Protein AF-A0A423W6X7-F1 (afdb_monomer_lite)

Secondary structure (DSSP, 8-state):
-HHHHHHHTT--B-S-TTSS---EEE----SEEGGGTEE--HIIIIIGGGTT-TT--PPP--------------EEEEE-SGGGTTS-HHHHHHHHHHHHHHHHHHTTT-S-HHHHHHHHHHHHHHHHHS----EEEEEEEETTEEEEEEEESS-----EEEES-TT-TTSEEEE--TTSSHHHHHHHHHHHHHHHHHHHSTTGGGT-----S----SHHHHHHHHHHH---SS--SSTT-----

Radius of gyration: 21.44 Å; chains: 1; bounding box: 53×46×51 Å

pLDDT: mean 78.03, std 15.37, range [27.59, 96.0]

Organism: NCBI:txid448051

InterPro domains:
  IPR007867 Glucose-methanol-choline oxidoreductase, C-terminal [PF05199] (155-224)
  IPR012132 Glucose-methanol-choline oxidoreductase [PTHR11552] (119-222)

Sequence (245 aa):
MLRKTWENLSYPLNPDVNSGDTRGVDVWPQTIQRDLGLRWDAARAYYYPVEGRNNLKLLKGTAVKLVWDNTGTKYSTFGTAEDNSDQTTASTNESLGQYAQLIASASHDGVNVSALDQIFRVQYELIFSKNVNISETLTDDISGYFQSVWWTILPCSRGSVHLGSGNQIDQPVIDPRYFLADVDMFSRIAIGKLAQNLWRTKPVGAYIVANLTAEPTSEEEWAQSIAGTYMSYPQNPHGIWAALI

Foldseek 3Di:
DLQVLQVVVVAHEDDDCPPLDNAHKYQPPFCAPVVVRDHDDCCNVPNPVCVPDPPDDDDDDDDPDDDDDPFWRKMKHFAAVVLLPDDAQPVQLVCQLVLLVLQCVVVVVPDPSVVSSVVSVVVSCCRPVVRDTQKMKMWGCGPNDTDIFMATPDDSFAWDWACPDPVCPVDIDTGRCPCSPVSRLSSQLSVVVVRVVSCCTPPNVVSDPDDPADDDPDSVSSSVSQVVQPDDDDDDPDSTGGGDD

Structure (mmCIF, N/CA/C/O backbone):
data_AF-A0A423W6X7-F1
#
_entry.id   AF-A0A423W6X7-F1
#
loop_
_atom_site.group_PDB
_atom_site.id
_atom_site.type_symbol
_atom_site.label_atom_id
_atom_site.label_alt_id
_atom_site.label_comp_id
_atom_site.label_asym_id
_atom_site.label_entity_id
_atom_site.label_seq_id
_atom_site.pdbx_PDB_ins_code
_atom_site.Cartn_x
_atom_site.Cartn_y
_atom_site.Cartn_z
_atom_site.occupancy
_atom_site.B_iso_or_equiv
_atom_site.auth_seq_id
_atom_site.auth_comp_id
_atom_site.auth_asym_id
_atom_site.auth_atom_id
_atom_site.pdbx_PDB_model_num
ATOM 1 N N . MET A 1 1 ? 6.513 -12.062 -20.277 1.00 72.31 1 MET A N 1
ATOM 2 C CA . MET A 1 1 ? 7.548 -11.002 -20.274 1.00 72.31 1 MET A CA 1
ATOM 3 C C . MET A 1 1 ? 7.654 -10.368 -18.891 1.00 72.31 1 MET A C 1
ATOM 5 O O . MET A 1 1 ? 8.726 -10.452 -18.311 1.00 72.31 1 MET A O 1
ATOM 9 N N . LEU A 1 2 ? 6.540 -9.864 -18.346 1.00 78.12 2 LEU A N 1
ATOM 10 C CA . LEU A 1 2 ? 6.435 -9.227 -17.024 1.00 78.12 2 LEU A CA 1
ATOM 11 C C . LEU A 1 2 ? 7.043 -10.041 -15.873 1.00 78.12 2 LEU A C 1
ATOM 13 O O . LEU A 1 2 ? 7.895 -9.528 -15.160 1.00 78.12 2 LEU A O 1
ATOM 17 N N . ARG A 1 3 ? 6.721 -11.338 -15.770 1.00 81.06 3 ARG A N 1
ATOM 18 C CA . ARG A 1 3 ? 7.340 -12.240 -14.779 1.00 81.06 3 ARG A CA 1
ATOM 19 C C . ARG A 1 3 ? 8.877 -12.174 -14.762 1.00 81.06 3 ARG A C 1
ATOM 21 O O . ARG A 1 3 ? 9.466 -12.029 -13.703 1.00 81.06 3 ARG A O 1
ATOM 28 N N . LYS A 1 4 ? 9.525 -12.252 -15.932 1.00 84.25 4 LYS A N 1
ATOM 29 C CA . LYS A 1 4 ? 10.998 -12.216 -16.029 1.00 84.25 4 LYS A CA 1
ATOM 30 C C . LYS A 1 4 ? 11.571 -10.851 -15.638 1.00 84.25 4 LYS A C 1
ATOM 32 O O . LYS A 1 4 ? 12.696 -10.782 -15.163 1.00 84.25 4 LYS A O 1
ATOM 37 N N . THR A 1 5 ? 10.822 -9.770 -15.866 1.00 83.75 5 THR A N 1
ATOM 38 C CA . THR A 1 5 ? 11.232 -8.420 -15.456 1.00 83.75 5 THR A CA 1
ATOM 39 C C . THR A 1 5 ? 11.267 -8.309 -13.936 1.00 83.75 5 THR A C 1
ATOM 41 O O . THR A 1 5 ? 12.255 -7.836 -13.388 1.00 83.75 5 THR A O 1
ATOM 44 N N . TRP A 1 6 ? 10.231 -8.800 -13.255 1.00 86.81 6 TRP A N 1
ATOM 45 C CA . TRP A 1 6 ? 10.199 -8.836 -11.796 1.00 86.81 6 TRP A CA 1
ATOM 46 C C . TRP A 1 6 ? 11.277 -9.751 -11.199 1.00 86.81 6 TRP A C 1
ATOM 48 O O . TRP A 1 6 ? 11.943 -9.361 -10.243 1.00 86.81 6 TRP A O 1
ATOM 58 N N . GLU A 1 7 ? 11.533 -10.911 -11.814 1.00 86.81 7 GLU A N 1
ATOM 59 C CA . GLU A 1 7 ? 12.637 -11.799 -11.416 1.00 86.81 7 GLU A CA 1
ATOM 60 C C . GLU A 1 7 ? 14.003 -11.080 -11.498 1.00 86.81 7 GLU A C 1
ATOM 62 O O . GLU A 1 7 ? 14.826 -11.232 -10.598 1.00 86.81 7 GLU A O 1
ATOM 67 N N . ASN A 1 8 ? 14.226 -10.229 -12.511 1.00 89.19 8 ASN A N 1
ATOM 68 C CA . ASN A 1 8 ? 15.444 -9.408 -12.632 1.00 89.19 8 ASN A CA 1
ATOM 69 C C . ASN A 1 8 ? 15.556 -8.300 -11.568 1.00 89.19 8 ASN A C 1
ATOM 71 O O . ASN A 1 8 ? 16.651 -7.788 -11.346 1.00 89.19 8 ASN A O 1
ATOM 75 N N . LEU A 1 9 ? 14.446 -7.930 -10.923 1.00 86.44 9 LEU A N 1
ATOM 76 C CA . LEU A 1 9 ? 14.400 -7.011 -9.782 1.00 86.44 9 LEU A CA 1
ATOM 77 C C . LEU A 1 9 ? 14.431 -7.751 -8.435 1.00 86.44 9 LEU A C 1
ATOM 79 O O . LEU A 1 9 ? 14.112 -7.163 -7.408 1.00 86.44 9 LEU A O 1
ATOM 83 N N . SER A 1 10 ? 14.803 -9.034 -8.420 1.00 89.62 10 SER A N 1
ATOM 84 C CA . SER A 1 10 ? 14.838 -9.872 -7.213 1.00 89.62 10 SER A CA 1
ATOM 85 C C . SER A 1 10 ? 13.456 -10.163 -6.601 1.00 89.62 10 SER A C 1
ATOM 87 O O . SER A 1 10 ? 13.351 -10.470 -5.411 1.00 89.62 10 SER A O 1
ATOM 89 N N . TYR A 1 11 ? 12.387 -10.130 -7.403 1.00 85.88 11 TYR A N 1
ATOM 90 C CA . TYR A 1 11 ? 11.050 -10.601 -7.021 1.00 85.88 11 TYR A CA 1
ATOM 91 C C . TYR A 1 11 ? 10.747 -11.928 -7.728 1.00 85.88 11 TYR A C 1
ATOM 93 O O . TYR A 1 11 ? 10.320 -11.926 -8.887 1.00 85.88 11 TYR A O 1
ATOM 101 N N . PRO A 1 12 ? 11.002 -13.080 -7.077 1.00 87.62 12 PRO A N 1
ATOM 102 C CA . PRO A 1 12 ? 10.741 -14.379 -7.683 1.00 87.62 12 PRO A CA 1
ATOM 103 C C . PRO A 1 12 ? 9.234 -14.624 -7.836 1.00 87.62 12 PRO A C 1
ATOM 105 O O . PRO A 1 12 ? 8.416 -13.999 -7.160 1.00 87.62 12 PRO A O 1
ATOM 108 N N . LEU A 1 13 ? 8.860 -15.573 -8.700 1.00 86.56 13 LEU A N 1
ATOM 109 C CA . LEU A 1 13 ? 7.490 -16.087 -8.723 1.00 86.56 13 LEU A CA 1
ATOM 110 C C . LEU A 1 13 ? 7.161 -16.716 -7.360 1.00 86.56 13 LEU A C 1
ATOM 112 O O . LEU A 1 13 ? 7.841 -17.653 -6.941 1.00 86.56 13 LEU A O 1
ATOM 116 N N . ASN A 1 14 ? 6.086 -16.252 -6.734 1.00 86.25 14 ASN A N 1
ATOM 117 C CA . ASN A 1 14 ? 5.452 -16.891 -5.597 1.00 86.25 14 ASN A CA 1
ATOM 118 C C . ASN A 1 14 ? 4.272 -17.738 -6.107 1.00 86.25 14 ASN A C 1
ATOM 120 O O . ASN A 1 14 ? 3.283 -17.169 -6.558 1.00 86.25 14 ASN A O 1
ATOM 124 N N . PRO A 1 15 ? 4.369 -19.081 -6.102 1.00 80.38 15 PRO A N 1
ATOM 125 C CA . PRO A 1 15 ? 3.312 -19.945 -6.622 1.00 80.38 15 PRO A CA 1
ATOM 126 C C . PRO A 1 15 ? 2.109 -20.084 -5.675 1.00 80.38 15 PRO A C 1
ATOM 128 O O . PRO A 1 15 ? 1.098 -20.651 -6.087 1.00 80.38 15 PRO A O 1
ATOM 131 N N . ASP A 1 16 ? 2.231 -19.645 -4.418 1.00 77.75 16 ASP A N 1
ATOM 132 C CA . ASP A 1 16 ? 1.159 -19.687 -3.426 1.00 77.75 16 ASP A CA 1
ATOM 133 C C . ASP A 1 16 ? 1.323 -18.569 -2.388 1.00 77.75 16 ASP A C 1
ATOM 135 O O . ASP A 1 16 ? 1.920 -18.743 -1.320 1.00 77.75 16 ASP A O 1
ATOM 139 N N . VAL A 1 17 ? 0.709 -17.424 -2.680 1.00 72.94 17 VAL A N 1
ATOM 140 C CA . VAL A 1 17 ? 0.657 -16.275 -1.765 1.00 72.94 17 VAL A CA 1
ATOM 141 C C . VAL A 1 17 ? -0.121 -16.559 -0.473 1.00 72.94 17 VAL A C 1
ATOM 143 O O . VAL A 1 17 ? -0.052 -15.766 0.458 1.00 72.94 17 VAL A O 1
ATOM 146 N N . ASN A 1 18 ? -0.844 -17.681 -0.361 1.00 74.25 18 ASN A N 1
ATOM 147 C CA . ASN A 1 18 ? -1.551 -18.054 0.871 1.00 74.25 18 ASN A CA 1
ATOM 148 C C . ASN A 1 18 ? -0.701 -18.924 1.812 1.00 74.25 18 ASN A C 1
ATOM 150 O O . ASN A 1 18 ? -1.167 -19.279 2.895 1.00 74.25 18 ASN A O 1
ATOM 154 N N . SER A 1 19 ? 0.540 -19.251 1.436 1.00 73.75 19 SER A N 1
ATOM 155 C CA . SER A 1 19 ? 1.444 -20.115 2.210 1.00 73.75 19 SER A CA 1
ATOM 156 C C . SER A 1 19 ? 1.991 -19.479 3.499 1.00 73.75 19 SER A C 1
ATOM 158 O O . SER A 1 19 ? 2.651 -20.151 4.292 1.00 73.75 19 SER A O 1
ATOM 160 N N . GLY A 1 20 ? 1.707 -18.193 3.727 1.00 71.38 20 GLY A N 1
ATOM 161 C CA . GLY A 1 20 ? 2.232 -17.404 4.845 1.00 71.38 20 GLY A CA 1
ATOM 162 C C . GLY A 1 20 ? 3.511 -16.632 4.513 1.00 71.38 20 GLY A C 1
ATOM 163 O O . GLY A 1 20 ? 3.878 -15.745 5.278 1.00 71.38 20 GLY A O 1
ATOM 164 N N . ASP A 1 21 ? 4.139 -16.915 3.368 1.00 75.44 21 ASP A N 1
ATOM 165 C CA . ASP A 1 21 ? 5.151 -16.065 2.739 1.00 75.44 21 ASP A CA 1
ATOM 166 C C . ASP A 1 21 ? 4.557 -15.469 1.462 1.00 75.44 21 ASP A C 1
ATOM 168 O O . ASP A 1 21 ? 4.227 -16.170 0.505 1.00 75.44 21 ASP A O 1
ATOM 172 N N . THR A 1 22 ? 4.365 -14.157 1.479 1.00 76.38 22 THR A N 1
ATOM 173 C CA . THR A 1 22 ? 3.650 -13.410 0.447 1.00 76.38 22 THR A CA 1
ATOM 174 C C . THR A 1 22 ? 4.595 -12.617 -0.456 1.00 76.38 22 THR A C 1
ATOM 176 O O . THR A 1 22 ? 4.122 -11.840 -1.288 1.00 76.38 22 THR A O 1
ATOM 179 N N . ARG A 1 23 ? 5.919 -12.757 -0.299 1.00 81.12 23 ARG A N 1
ATOM 180 C CA . ARG A 1 23 ? 6.886 -11.993 -1.091 1.00 81.12 23 ARG A CA 1
ATOM 181 C C . ARG A 1 23 ? 6.971 -12.545 -2.514 1.00 81.12 23 ARG A C 1
ATOM 183 O O . ARG A 1 23 ? 7.059 -13.755 -2.710 1.00 81.12 23 ARG A O 1
ATOM 190 N N . GLY A 1 24 ? 7.010 -11.658 -3.510 1.00 84.56 24 GLY A N 1
ATOM 191 C CA . GLY A 1 24 ? 7.241 -12.019 -4.911 1.00 84.56 24 GLY A CA 1
ATOM 192 C C . GLY A 1 24 ? 6.080 -11.675 -5.842 1.00 84.56 24 GLY A C 1
ATOM 193 O O . GLY A 1 24 ? 5.288 -10.772 -5.573 1.00 84.56 24 GLY A O 1
ATOM 194 N N . VAL A 1 25 ? 6.027 -12.379 -6.971 1.00 86.19 25 VAL A N 1
ATOM 195 C CA . VAL A 1 25 ? 5.056 -12.166 -8.055 1.00 86.19 25 VAL A CA 1
ATOM 196 C C . VAL A 1 25 ? 4.117 -13.347 -8.140 1.00 86.19 25 VAL A C 1
ATOM 198 O O . VAL A 1 25 ? 4.587 -14.477 -8.244 1.00 86.19 25 VAL A O 1
ATOM 201 N N . ASP A 1 26 ? 2.819 -13.095 -8.223 1.00 83.12 26 ASP A N 1
ATOM 202 C CA . ASP A 1 26 ? 1.828 -14.147 -8.434 1.00 83.12 26 ASP A CA 1
ATOM 203 C C . ASP A 1 26 ? 0.850 -13.787 -9.560 1.00 83.12 26 ASP A C 1
ATOM 205 O O . ASP A 1 26 ? 0.647 -12.619 -9.919 1.00 83.12 26 ASP A O 1
ATOM 209 N N . VAL A 1 27 ? 0.252 -14.822 -10.148 1.00 72.69 27 VAL A N 1
ATOM 210 C CA . VAL A 1 27 ? -0.930 -14.671 -10.990 1.00 72.69 27 VAL A CA 1
ATOM 211 C C . VAL A 1 27 ? -2.118 -14.671 -10.051 1.00 72.69 27 VAL A C 1
ATOM 213 O O . VAL A 1 27 ? -2.443 -15.710 -9.494 1.00 72.69 27 VAL A O 1
ATOM 216 N N . TRP A 1 28 ? -2.738 -13.497 -9.923 1.00 58.72 28 TRP A N 1
ATOM 217 C CA . TRP A 1 28 ? -3.868 -13.167 -9.052 1.00 58.72 28 TRP A CA 1
ATOM 218 C C . TRP A 1 28 ? -4.584 -14.400 -8.480 1.00 58.72 28 TRP A C 1
ATOM 220 O O . TRP A 1 28 ? -5.136 -15.156 -9.289 1.00 58.72 28 TRP A O 1
ATOM 230 N N . PRO A 1 29 ? -4.620 -14.611 -7.144 1.00 59.16 29 PRO A N 1
ATOM 231 C CA . PRO A 1 29 ? -5.226 -15.794 -6.554 1.00 59.16 29 PRO A CA 1
ATOM 232 C C . PRO A 1 29 ? -6.681 -15.857 -6.988 1.00 59.16 29 PRO A C 1
ATOM 234 O O . PRO A 1 29 ? -7.562 -15.132 -6.519 1.00 59.16 29 PRO A O 1
ATOM 237 N N . GLN A 1 30 ? -6.926 -16.702 -7.979 1.00 55.16 30 GLN A N 1
ATOM 238 C CA . GLN A 1 30 ? -8.251 -16.856 -8.513 1.00 55.16 30 GLN A CA 1
ATOM 239 C C . GLN A 1 30 ? -8.976 -17.741 -7.524 1.00 55.16 30 GLN A C 1
ATOM 241 O O . GLN A 1 30 ? -8.470 -18.776 -7.091 1.00 55.16 30 GLN A O 1
ATOM 246 N N . THR A 1 31 ? -10.206 -17.369 -7.204 1.00 60.81 31 THR A N 1
ATOM 247 C CA . THR A 1 31 ? -11.138 -18.245 -6.509 1.00 60.81 31 THR A CA 1
ATOM 248 C C . THR A 1 31 ? -11.508 -19.434 -7.398 1.00 60.81 31 THR A C 1
ATOM 250 O O . THR A 1 31 ? -12.667 -19.770 -7.494 1.00 60.81 31 THR A O 1
ATOM 253 N N . ILE A 1 32 ? -10.590 -20.044 -8.143 1.00 57.72 32 ILE A N 1
ATOM 254 C CA . ILE A 1 32 ? -10.853 -21.047 -9.165 1.00 57.72 32 ILE A CA 1
ATOM 255 C C . ILE A 1 32 ? -9.981 -22.263 -8.877 1.00 57.72 32 ILE A C 1
ATOM 257 O O . ILE A 1 32 ? -8.759 -22.205 -8.950 1.00 57.72 32 ILE A O 1
ATOM 261 N N . GLN A 1 33 ? -10.619 -23.396 -8.612 1.00 61.34 33 GLN A N 1
ATOM 262 C CA . GLN A 1 33 ? -9.987 -24.703 -8.677 1.00 61.34 33 GLN A CA 1
ATOM 263 C C . GLN A 1 33 ? -9.907 -25.130 -10.142 1.00 61.34 33 GLN A C 1
ATOM 265 O O . GLN A 1 33 ? -10.879 -25.638 -10.707 1.00 61.34 33 GLN A O 1
ATOM 270 N N . ARG A 1 34 ? -8.737 -24.904 -10.754 1.00 52.22 34 ARG A N 1
ATOM 271 C CA . ARG A 1 34 ? -8.458 -25.191 -12.170 1.00 52.22 34 ARG A CA 1
ATOM 272 C C . ARG A 1 34 ? -8.853 -26.614 -12.570 1.00 52.22 34 ARG A C 1
ATOM 274 O O . ARG A 1 34 ? -9.564 -26.781 -13.553 1.00 52.22 34 ARG A O 1
ATOM 281 N N . ASP A 1 35 ? -8.421 -27.613 -11.800 1.00 61.78 35 ASP A N 1
ATOM 282 C CA . ASP A 1 35 ? -8.559 -29.031 -12.173 1.00 61.78 35 ASP A CA 1
ATOM 283 C C . ASP A 1 35 ? -10.010 -29.527 -12.127 1.00 61.78 35 ASP A C 1
ATOM 285 O O . ASP A 1 35 ? -10.357 -30.493 -12.799 1.00 61.78 35 ASP A O 1
ATOM 289 N N . LEU A 1 36 ? -10.875 -28.833 -11.380 1.00 65.06 36 LEU A N 1
ATOM 290 C CA . LEU A 1 36 ? -12.313 -29.102 -11.343 1.00 65.06 36 LEU A CA 1
ATOM 291 C C . LEU A 1 36 ? -13.121 -28.118 -12.204 1.00 65.06 36 LEU A C 1
ATOM 293 O O . LEU A 1 36 ? -14.336 -28.264 -12.318 1.00 65.06 36 LEU A O 1
ATOM 297 N N . GLY A 1 37 ? -12.480 -27.096 -12.784 1.00 66.25 37 GLY A N 1
ATOM 298 C CA . GLY A 1 37 ? -13.165 -26.001 -13.474 1.00 66.25 37 GLY A CA 1
ATOM 299 C C . GLY A 1 37 ? -14.134 -25.225 -12.572 1.00 66.25 37 GLY A C 1
ATOM 300 O O . GLY A 1 37 ? -15.101 -24.642 -13.060 1.00 66.25 37 GLY A O 1
ATOM 301 N N . LEU A 1 38 ? -13.920 -25.242 -11.252 1.00 64.88 38 LEU A N 1
ATOM 302 C CA . LEU A 1 38 ? -14.851 -24.685 -10.271 1.00 64.88 38 LEU A CA 1
ATOM 303 C C . LEU A 1 38 ? -14.361 -23.338 -9.767 1.00 64.88 38 LEU A C 1
ATOM 305 O O . LEU A 1 38 ? -13.294 -23.258 -9.172 1.00 64.88 38 LEU A O 1
ATOM 309 N N . ARG A 1 39 ? -15.175 -22.290 -9.909 1.00 68.00 39 ARG A N 1
ATOM 310 C CA . ARG A 1 39 ? -14.977 -21.040 -9.169 1.00 68.00 39 ARG A CA 1
ATOM 311 C C . ARG A 1 39 ? -15.654 -21.141 -7.794 1.00 68.00 39 ARG A C 1
ATOM 313 O O . ARG A 1 39 ? -16.780 -21.619 -7.700 1.00 68.00 39 ARG A O 1
ATOM 320 N N . TRP A 1 40 ? -15.008 -20.700 -6.723 1.00 59.78 40 TRP A N 1
ATOM 321 C CA . TRP A 1 40 ? -15.639 -20.374 -5.456 1.00 59.78 40 TRP A CA 1
ATOM 322 C C . TRP A 1 40 ? -16.703 -19.321 -5.736 1.00 59.78 40 TRP A C 1
ATOM 324 O O . TRP A 1 40 ? -16.405 -18.214 -6.187 1.00 59.78 40 TRP A O 1
ATOM 334 N N . ASP A 1 41 ? -17.955 -19.702 -5.536 1.00 70.88 41 ASP A N 1
ATOM 335 C CA . ASP A 1 41 ? -19.096 -18.825 -5.730 1.00 70.88 41 ASP A CA 1
ATOM 336 C C . ASP A 1 41 ? -19.776 -18.557 -4.389 1.00 70.88 41 ASP A C 1
ATOM 338 O O . ASP A 1 41 ? -19.579 -19.272 -3.399 1.00 70.88 41 ASP A O 1
ATOM 342 N N . ALA A 1 42 ? -20.577 -17.494 -4.361 1.00 66.44 42 ALA A N 1
ATOM 343 C CA . ALA A 1 42 ? -21.313 -17.105 -3.170 1.00 66.44 42 ALA A CA 1
ATOM 344 C C . ALA A 1 42 ? -22.237 -18.228 -2.672 1.00 66.44 42 ALA A C 1
ATOM 346 O O . ALA A 1 42 ? -22.471 -18.321 -1.469 1.00 66.44 42 ALA A O 1
ATOM 347 N N . ALA A 1 43 ? -22.723 -19.112 -3.554 1.00 74.56 43 ALA A N 1
ATOM 348 C CA . ALA A 1 43 ? -23.539 -20.232 -3.123 1.00 74.56 43 ALA A CA 1
ATOM 349 C C . ALA A 1 43 ? -22.702 -21.269 -2.352 1.00 74.56 43 ALA A C 1
ATOM 351 O O . ALA A 1 43 ? -23.102 -21.692 -1.274 1.00 74.56 43 ALA A O 1
ATOM 352 N N . ARG A 1 44 ? -21.493 -21.609 -2.806 1.00 78.50 44 ARG A N 1
ATOM 353 C CA . ARG A 1 44 ? -20.577 -22.497 -2.065 1.00 78.50 44 ARG A CA 1
ATOM 354 C C . ARG A 1 44 ? -20.145 -21.933 -0.719 1.00 78.50 44 ARG A C 1
ATOM 356 O O . ARG A 1 44 ? -20.123 -22.674 0.258 1.00 78.50 44 ARG A O 1
ATOM 363 N N . ALA A 1 45 ? -19.821 -20.644 -0.668 1.00 75.69 45 ALA A N 1
ATOM 364 C CA . ALA A 1 45 ? -19.352 -20.006 0.559 1.00 75.69 45 ALA A CA 1
ATOM 365 C C . ALA A 1 45 ? -20.482 -19.761 1.574 1.00 75.69 45 ALA A C 1
ATOM 367 O O . ALA A 1 45 ? -20.283 -19.951 2.772 1.00 75.69 45 ALA A O 1
ATOM 368 N N . TYR A 1 46 ? -21.661 -19.342 1.103 1.00 73.25 46 TYR A N 1
ATOM 369 C CA . TYR A 1 46 ? -22.697 -18.775 1.971 1.00 73.25 46 TYR A CA 1
ATOM 370 C C . TYR A 1 46 ? -24.064 -19.451 1.869 1.00 73.25 46 TYR A C 1
ATOM 372 O O . TYR A 1 46 ? -24.869 -19.260 2.774 1.00 73.25 46 TYR A O 1
ATOM 380 N N . TYR A 1 47 ? -24.353 -20.215 0.809 1.00 80.56 47 TYR A N 1
ATOM 381 C CA . TYR A 1 47 ? -25.650 -20.878 0.617 1.00 80.56 47 TYR A CA 1
ATOM 382 C C . TYR A 1 47 ? -25.615 -22.362 0.990 1.00 80.56 47 TYR A C 1
ATOM 384 O O . TYR A 1 47 ? -26.342 -22.750 1.894 1.00 80.56 47 TYR A O 1
ATOM 392 N N . TYR A 1 48 ? -24.767 -23.188 0.366 1.00 86.50 48 TYR A N 1
ATOM 393 C CA . TYR A 1 48 ? -24.733 -24.641 0.592 1.00 86.50 48 TYR A CA 1
ATOM 394 C C . TYR A 1 48 ? -24.547 -25.038 2.067 1.00 86.50 48 TYR A C 1
ATOM 396 O O . TYR A 1 48 ? -25.229 -25.965 2.503 1.00 86.50 48 TYR A O 1
ATOM 404 N N . PRO A 1 49 ? -23.741 -24.332 2.893 1.00 91.94 49 PRO A N 1
ATOM 405 C CA . PRO A 1 49 ? -23.652 -24.641 4.324 1.00 91.94 49 PRO A CA 1
ATOM 406 C C . PRO A 1 49 ? -24.958 -24.419 5.109 1.00 91.94 49 PRO A C 1
ATOM 408 O O . PRO A 1 49 ? -25.098 -24.906 6.228 1.00 91.94 49 PRO A O 1
ATOM 411 N N . VAL A 1 50 ? -25.906 -23.651 4.561 1.00 89.12 50 VAL A N 1
ATOM 412 C CA . VAL A 1 50 ? -27.142 -23.217 5.237 1.00 89.12 50 VAL A CA 1
ATOM 413 C C . VAL A 1 50 ? -28.406 -23.436 4.397 1.00 89.12 50 VAL A C 1
ATOM 415 O O . VAL A 1 50 ? -29.473 -22.948 4.767 1.00 89.12 50 VAL A O 1
ATOM 418 N N . GLU A 1 51 ? -28.315 -24.182 3.294 1.00 88.56 51 GLU A N 1
ATOM 419 C CA . GLU A 1 51 ? -29.398 -24.401 2.323 1.00 88.56 51 GLU A CA 1
ATOM 420 C C . GLU A 1 51 ? -30.645 -25.026 2.969 1.00 88.56 51 GLU A C 1
ATOM 422 O O . GLU A 1 51 ? -31.768 -24.738 2.563 1.00 88.56 51 GLU A O 1
ATOM 427 N N . GLY A 1 52 ? -30.463 -25.809 4.039 1.00 90.75 52 GLY A N 1
ATOM 428 C CA . GLY A 1 52 ? -31.553 -26.420 4.805 1.00 90.75 52 GLY A CA 1
ATOM 429 C C . GLY A 1 52 ? -32.350 -25.469 5.710 1.00 90.75 52 GLY A C 1
ATOM 430 O O . GLY A 1 52 ? -33.239 -25.926 6.425 1.00 90.75 52 GLY A O 1
ATOM 431 N N . ARG A 1 53 ? -32.049 -24.163 5.750 1.00 91.50 53 ARG A N 1
ATOM 432 C CA . ARG A 1 53 ? -32.786 -23.209 6.595 1.00 91.50 53 ARG A CA 1
ATOM 433 C C . ARG A 1 53 ? -34.136 -22.838 5.975 1.00 91.50 53 ARG A C 1
ATOM 435 O O . ARG A 1 53 ? -34.203 -22.234 4.909 1.00 91.50 53 ARG A O 1
ATOM 442 N N . ASN A 1 54 ? -35.217 -23.084 6.717 1.00 90.50 54 ASN A N 1
ATOM 443 C CA . ASN A 1 54 ? -36.600 -22.850 6.271 1.00 90.50 54 ASN A CA 1
ATOM 444 C C . ASN A 1 54 ? -36.934 -21.384 5.915 1.00 90.50 54 ASN A C 1
ATOM 446 O O . ASN A 1 54 ? -37.955 -21.125 5.282 1.00 90.50 54 ASN A O 1
ATOM 450 N N . ASN A 1 55 ? 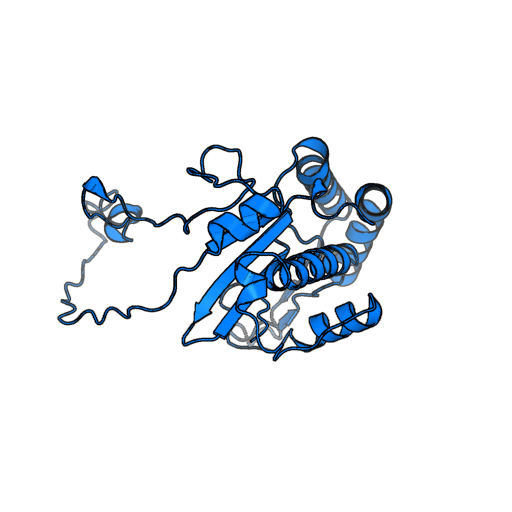-36.111 -20.418 6.332 1.00 89.25 55 ASN A N 1
ATOM 451 C CA . ASN A 1 55 ? -36.302 -18.988 6.075 1.00 89.25 55 ASN A CA 1
ATOM 452 C C . ASN A 1 55 ? -35.500 -18.448 4.872 1.00 89.25 55 ASN A C 1
ATOM 454 O O . ASN A 1 55 ? -35.465 -17.234 4.676 1.00 89.25 55 ASN A O 1
ATOM 458 N N . LEU A 1 56 ? -34.874 -19.310 4.064 1.00 82.25 56 LEU A N 1
ATOM 459 C CA . LEU A 1 56 ? -34.091 -18.926 2.887 1.00 82.25 56 LEU A CA 1
ATOM 460 C C . LEU A 1 56 ? -34.836 -19.286 1.591 1.00 82.25 56 LEU A C 1
ATOM 462 O O . LEU A 1 56 ? -35.289 -20.415 1.422 1.00 82.25 56 LEU A O 1
ATOM 466 N N . LYS A 1 57 ? -34.973 -18.333 0.658 1.00 78.19 57 LYS A N 1
ATOM 467 C CA . LYS A 1 57 ? -35.632 -18.550 -0.644 1.00 78.19 57 LYS A CA 1
ATOM 468 C C . LYS A 1 57 ? -34.653 -18.306 -1.792 1.00 78.19 57 LYS A C 1
ATOM 470 O O . LYS A 1 57 ? -34.120 -17.209 -1.920 1.00 78.19 57 LYS A O 1
ATOM 475 N N . LEU A 1 58 ? -34.451 -19.316 -2.641 1.00 75.88 58 LEU A N 1
ATOM 476 C CA . LEU A 1 58 ? -33.609 -19.229 -3.838 1.00 75.88 58 LEU A CA 1
ATOM 477 C C . LEU A 1 58 ? -34.419 -18.696 -5.029 1.00 75.88 58 LEU A C 1
ATOM 479 O O . LEU A 1 58 ? -35.396 -19.319 -5.448 1.00 75.88 58 LEU A O 1
ATOM 483 N N . LEU A 1 59 ? -33.988 -17.576 -5.610 1.00 75.25 59 LEU A N 1
ATOM 484 C CA . LEU A 1 59 ? -34.523 -17.057 -6.871 1.00 75.25 59 LEU A CA 1
ATOM 485 C C . LEU A 1 59 ? -33.656 -17.574 -8.027 1.00 75.25 59 LEU A C 1
ATOM 487 O O . LEU A 1 59 ? -32.468 -17.272 -8.096 1.00 75.25 59 LEU A O 1
ATOM 491 N N . LYS A 1 60 ? -34.234 -18.382 -8.922 1.00 70.12 60 LYS A N 1
ATOM 492 C CA . LYS A 1 60 ? -33.510 -19.002 -10.043 1.00 70.12 60 LYS A CA 1
ATOM 493 C C . LYS A 1 60 ? -33.614 -18.124 -11.294 1.00 70.12 60 LYS A C 1
ATOM 495 O O . LYS A 1 60 ? -34.711 -17.923 -11.804 1.00 70.12 60 LYS A O 1
ATOM 500 N N . GLY A 1 61 ? -32.479 -17.644 -11.797 1.00 70.31 61 GLY A N 1
ATOM 501 C CA . GLY A 1 61 ? -32.349 -16.972 -13.093 1.00 70.31 61 GLY A CA 1
ATOM 502 C C . GLY A 1 61 ? -31.161 -17.536 -13.877 1.00 70.31 61 GLY A C 1
ATOM 503 O O . GLY A 1 61 ? -30.237 -18.086 -13.281 1.00 70.31 61 GLY A O 1
ATOM 504 N N . THR A 1 62 ? -31.180 -17.427 -15.207 1.00 58.22 62 THR A N 1
ATOM 505 C CA . THR A 1 62 ? -30.127 -17.968 -16.085 1.00 58.22 62 THR A CA 1
ATOM 506 C C . THR A 1 62 ? -29.472 -16.841 -16.873 1.00 58.22 62 THR A C 1
ATOM 508 O O . THR A 1 62 ? -30.130 -16.167 -17.662 1.00 58.22 62 THR A O 1
ATOM 511 N N . ALA A 1 63 ? -28.165 -16.651 -16.689 1.00 45.34 63 ALA A N 1
ATOM 512 C CA . ALA A 1 63 ? -27.363 -15.827 -17.585 1.00 45.34 63 ALA A CA 1
ATOM 513 C C . ALA A 1 63 ? -27.061 -16.633 -18.860 1.00 45.34 63 ALA A C 1
ATOM 515 O O . ALA A 1 63 ? -26.497 -17.721 -18.786 1.00 45.34 63 ALA A O 1
ATOM 516 N N . VAL A 1 64 ? -27.464 -16.122 -20.026 1.00 65.12 64 VAL A N 1
ATOM 517 C CA . VAL A 1 64 ? -27.410 -16.855 -21.313 1.00 65.12 64 VAL A CA 1
ATOM 518 C C . VAL A 1 64 ? -26.190 -16.518 -22.172 1.00 65.12 64 VAL A C 1
ATOM 520 O O . VAL A 1 64 ? -25.990 -17.121 -23.223 1.00 65.12 64 VAL A O 1
ATOM 523 N N . LYS A 1 65 ? -25.379 -15.537 -21.764 1.00 38.88 65 LYS A N 1
ATOM 524 C CA . LYS A 1 65 ? -24.232 -15.075 -22.545 1.00 38.88 65 LYS A CA 1
ATOM 525 C C . LYS A 1 65 ? -23.111 -14.599 -21.629 1.00 38.88 65 LYS A C 1
ATOM 527 O O . LYS A 1 65 ? -23.302 -13.671 -20.850 1.00 38.88 65 LYS A O 1
ATOM 532 N N . LEU A 1 66 ? -21.946 -15.221 -21.772 1.00 43.88 66 LEU A N 1
ATOM 533 C CA . LEU A 1 66 ? -20.678 -14.753 -21.220 1.00 43.88 66 LEU A CA 1
ATOM 534 C C . LEU A 1 66 ? -19.838 -14.241 -22.390 1.00 43.88 66 LEU A C 1
ATOM 536 O O . LEU A 1 66 ? -19.628 -14.968 -23.360 1.00 43.88 66 LEU A O 1
ATOM 540 N N . VAL A 1 67 ? -19.411 -12.981 -22.328 1.00 51.00 67 VAL A N 1
ATOM 541 C CA . VAL A 1 67 ? -18.480 -12.393 -23.297 1.00 51.00 67 VAL A CA 1
ATOM 542 C C . VAL A 1 67 ? -17.122 -12.354 -22.616 1.00 51.00 67 VAL A C 1
ATOM 544 O O . VAL A 1 67 ? -16.925 -11.577 -21.688 1.00 51.00 67 VAL A O 1
ATOM 547 N N . TRP A 1 68 ? -16.229 -13.247 -23.030 1.00 45.88 68 TRP A N 1
ATOM 548 C CA . TRP A 1 68 ? -14.841 -13.244 -22.585 1.00 45.88 68 TRP A CA 1
ATOM 549 C C . TRP A 1 68 ? -14.038 -12.306 -23.482 1.00 45.88 68 TRP A C 1
ATOM 551 O O . TRP A 1 68 ? -14.178 -12.344 -24.704 1.00 45.88 68 TRP A O 1
ATOM 561 N N . ASP A 1 69 ? -13.224 -11.469 -22.858 1.00 50.28 69 ASP A N 1
ATOM 562 C CA . ASP A 1 69 ? -12.275 -10.576 -23.508 1.00 50.28 69 ASP A CA 1
ATOM 563 C C . ASP A 1 69 ? -10.864 -11.172 -23.355 1.00 50.28 69 ASP A C 1
ATOM 565 O O . ASP A 1 69 ? -10.520 -11.676 -22.287 1.00 50.28 69 ASP A O 1
ATOM 569 N N . ASN A 1 70 ? -10.064 -11.145 -24.425 1.00 50.06 70 ASN A N 1
ATOM 570 C CA . ASN A 1 70 ? -8.665 -11.588 -24.440 1.00 50.06 70 ASN A CA 1
ATOM 571 C C . ASN A 1 70 ? -7.724 -10.467 -23.951 1.00 50.06 70 ASN A C 1
ATOM 573 O O . ASN A 1 70 ? -6.636 -10.287 -24.502 1.00 50.06 70 ASN A O 1
ATOM 577 N N . THR A 1 71 ? -8.150 -9.671 -22.972 1.00 53.75 71 THR A N 1
ATOM 578 C CA . THR A 1 71 ? -7.328 -8.601 -22.400 1.00 53.75 71 THR A CA 1
ATOM 579 C C . THR A 1 71 ? -6.195 -9.159 -21.537 1.00 53.75 71 THR A C 1
ATOM 581 O O . THR A 1 71 ? -6.271 -10.288 -21.052 1.00 53.75 71 THR A O 1
ATOM 584 N N . GLY A 1 72 ? -5.118 -8.374 -21.438 1.00 58.78 72 GLY A N 1
ATOM 585 C CA . GLY A 1 72 ? -3.791 -8.718 -20.923 1.00 58.78 72 GLY A CA 1
ATOM 586 C C . GLY A 1 72 ? -3.717 -9.482 -19.599 1.00 58.78 72 GLY A C 1
ATOM 587 O O . GLY A 1 72 ? -4.676 -9.626 -18.834 1.00 58.78 72 GLY A O 1
ATOM 588 N N . THR A 1 73 ? -2.531 -10.035 -19.337 1.00 67.56 73 THR A N 1
ATOM 589 C CA . THR A 1 73 ? -2.296 -10.774 -18.091 1.00 67.56 73 THR A CA 1
ATOM 590 C C . THR A 1 73 ? -1.940 -9.795 -16.986 1.00 67.56 73 THR A C 1
ATOM 592 O O . THR A 1 73 ? -0.835 -9.258 -16.956 1.00 67.56 73 THR A O 1
ATOM 595 N N . LYS A 1 74 ? -2.854 -9.643 -16.028 1.00 76.94 74 LYS A N 1
ATOM 596 C CA . LYS A 1 74 ? -2.624 -8.870 -14.807 1.00 76.94 74 LYS A CA 1
ATOM 597 C C . LYS A 1 74 ? -1.707 -9.624 -13.850 1.00 76.94 74 LYS A C 1
ATOM 599 O O . LYS A 1 74 ? -1.980 -10.773 -13.500 1.00 76.94 74 LYS A O 1
ATOM 604 N N . TYR A 1 75 ? -0.659 -8.957 -13.388 1.00 80.69 75 TYR A N 1
ATOM 605 C CA . TYR A 1 75 ? 0.232 -9.448 -12.339 1.00 80.69 75 TYR A CA 1
ATOM 606 C C . TYR A 1 75 ? 0.050 -8.610 -11.084 1.00 80.69 75 TYR A C 1
ATOM 608 O O . TYR A 1 75 ? -0.037 -7.390 -11.193 1.00 80.69 75 TYR A O 1
ATOM 616 N N . SER A 1 76 ? 0.029 -9.257 -9.918 1.00 85.00 76 SER A N 1
ATOM 617 C CA . SER A 1 76 ? 0.163 -8.565 -8.635 1.00 85.00 76 SER A CA 1
ATOM 618 C C . SER A 1 76 ? 1.546 -8.838 -8.059 1.00 85.00 76 SER A C 1
ATOM 620 O O . SER A 1 76 ? 2.034 -9.972 -8.088 1.00 85.00 76 SER A O 1
ATOM 622 N N . THR A 1 77 ? 2.192 -7.777 -7.593 1.00 86.25 77 THR A N 1
ATOM 623 C CA . THR A 1 77 ? 3.502 -7.825 -6.951 1.00 86.25 77 THR A CA 1
ATOM 624 C C . THR A 1 77 ? 3.405 -7.170 -5.596 1.00 86.25 77 THR A C 1
ATOM 626 O O . THR A 1 77 ? 2.923 -6.043 -5.490 1.00 86.25 77 THR A O 1
ATOM 629 N N . PHE A 1 78 ? 3.901 -7.856 -4.575 1.00 86.75 78 PHE A N 1
ATOM 630 C CA . PHE A 1 78 ? 3.902 -7.332 -3.223 1.00 86.75 78 PHE A CA 1
ATOM 631 C C . PHE A 1 78 ? 5.321 -7.029 -2.752 1.00 86.75 78 PHE A C 1
ATOM 633 O O . PHE A 1 78 ? 6.211 -7.872 -2.887 1.00 86.75 78 PHE A O 1
ATOM 640 N N . GLY A 1 79 ? 5.514 -5.826 -2.209 1.00 84.06 79 GLY A N 1
ATOM 641 C CA . GLY A 1 79 ? 6.797 -5.361 -1.685 1.00 84.06 79 GLY A CA 1
ATOM 642 C C . GLY A 1 79 ? 6.803 -5.256 -0.165 1.00 84.06 79 GLY A C 1
ATOM 643 O O . GLY A 1 79 ? 5.770 -4.982 0.458 1.00 84.06 79 GLY A O 1
ATOM 644 N N . THR A 1 80 ? 7.976 -5.449 0.430 1.00 86.69 80 THR A N 1
ATOM 645 C CA . THR A 1 80 ? 8.209 -5.321 1.874 1.00 86.69 80 THR A CA 1
ATOM 646 C C . THR A 1 80 ? 8.955 -4.023 2.205 1.00 86.69 80 THR A C 1
ATOM 648 O O . THR A 1 80 ? 9.263 -3.210 1.329 1.00 86.69 80 THR A O 1
ATOM 651 N N . ALA A 1 81 ? 9.224 -3.770 3.488 1.00 81.06 81 ALA A N 1
ATOM 652 C CA . ALA A 1 81 ? 10.023 -2.613 3.897 1.00 81.06 81 ALA A CA 1
ATOM 653 C C . ALA A 1 81 ? 11.479 -2.678 3.404 1.00 81.06 81 ALA A C 1
ATOM 655 O O . ALA A 1 81 ? 12.076 -1.637 3.139 1.00 81.06 81 ALA A O 1
ATOM 656 N N . GLU A 1 82 ? 12.034 -3.880 3.236 1.00 81.94 82 GLU A N 1
ATOM 657 C CA . GLU A 1 82 ? 13.404 -4.083 2.742 1.00 81.94 82 GLU A CA 1
ATOM 658 C C . GLU A 1 82 ? 13.566 -3.609 1.297 1.00 81.94 82 GLU A C 1
ATOM 660 O O . GLU A 1 82 ? 14.604 -3.067 0.926 1.00 81.94 82 GLU A O 1
ATOM 665 N N . ASP A 1 83 ? 12.507 -3.741 0.501 1.00 77.06 83 ASP A N 1
ATOM 666 C CA . ASP A 1 83 ? 12.482 -3.296 -0.887 1.00 77.06 83 ASP A CA 1
ATOM 667 C C . ASP A 1 83 ? 12.428 -1.755 -1.025 1.00 77.06 83 ASP A C 1
ATOM 669 O O . ASP A 1 83 ? 12.565 -1.221 -2.126 1.00 77.06 83 ASP A O 1
ATOM 673 N N . ASN A 1 84 ? 12.228 -1.033 0.087 1.00 67.62 84 ASN A N 1
ATOM 674 C CA . ASN A 1 84 ? 12.025 0.419 0.157 1.00 67.62 84 ASN A CA 1
ATOM 675 C C . ASN A 1 84 ? 13.106 1.119 1.016 1.00 67.62 84 ASN A C 1
ATOM 677 O O . ASN A 1 84 ? 12.822 2.114 1.687 1.00 67.62 84 ASN A O 1
ATOM 681 N N . SER A 1 85 ? 14.335 0.584 1.009 1.00 55.75 85 SER A N 1
ATOM 682 C CA . SER A 1 85 ? 15.408 0.771 2.008 1.00 55.75 85 SER A CA 1
ATOM 683 C C . SER A 1 85 ? 15.929 2.190 2.271 1.00 55.75 85 SER A C 1
ATOM 685 O O . SER A 1 85 ? 16.787 2.356 3.137 1.00 55.75 85 SER A O 1
ATOM 687 N N . ASP A 1 86 ? 15.458 3.214 1.562 1.00 54.94 86 ASP A N 1
ATOM 688 C CA . ASP A 1 86 ? 16.133 4.512 1.579 1.00 54.94 86 ASP A CA 1
ATOM 689 C C . ASP A 1 86 ? 15.750 5.429 2.756 1.00 54.94 86 ASP A C 1
ATOM 691 O O . ASP A 1 86 ? 16.562 6.289 3.086 1.00 54.94 86 ASP A O 1
ATOM 695 N N . GLN A 1 87 ? 14.609 5.268 3.456 1.00 52.91 87 GLN A N 1
ATOM 696 C CA . GLN A 1 87 ? 14.230 6.243 4.514 1.00 52.91 87 GLN A CA 1
ATOM 697 C C . GLN A 1 87 ? 13.321 5.785 5.682 1.00 52.91 87 GLN A C 1
ATOM 699 O O . GLN A 1 87 ? 12.969 6.612 6.524 1.00 52.91 87 GLN A O 1
ATOM 704 N N . THR A 1 88 ? 12.918 4.520 5.811 1.00 55.16 88 THR A N 1
ATOM 705 C CA . THR A 1 88 ? 11.691 4.203 6.582 1.00 55.16 88 THR A CA 1
ATOM 706 C C . THR A 1 88 ? 11.866 3.517 7.941 1.00 55.16 88 THR A C 1
ATOM 708 O O . THR A 1 88 ? 10.976 3.643 8.777 1.00 55.16 88 THR A O 1
ATOM 711 N N . THR A 1 89 ? 12.967 2.826 8.242 1.00 54.78 89 THR A N 1
ATOM 712 C CA . THR A 1 89 ? 12.995 1.985 9.461 1.00 54.78 89 THR A CA 1
ATOM 713 C C . THR A 1 89 ? 13.162 2.779 10.763 1.00 54.78 89 THR A C 1
ATOM 715 O O . THR A 1 89 ? 12.437 2.541 11.726 1.00 54.78 89 THR A O 1
ATOM 718 N N . ALA A 1 90 ? 14.088 3.742 10.814 1.00 48.88 90 ALA A N 1
ATOM 719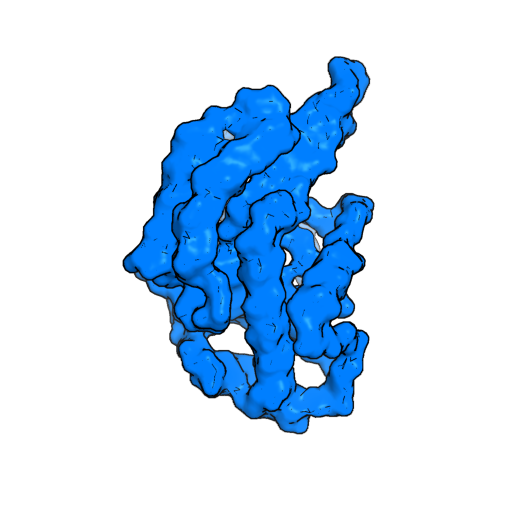 C CA . ALA A 1 90 ? 14.407 4.454 12.059 1.00 48.88 90 ALA A CA 1
ATOM 720 C C . ALA A 1 90 ? 13.405 5.577 12.388 1.00 48.88 90 ALA A C 1
ATOM 722 O O . ALA A 1 90 ? 12.942 5.682 13.522 1.00 48.88 90 ALA A O 1
ATOM 723 N N . SER A 1 91 ? 13.016 6.366 11.384 1.00 57.25 91 SER A N 1
ATOM 724 C CA . SER A 1 91 ? 12.072 7.486 11.519 1.00 57.25 91 SER A CA 1
ATOM 725 C C . SER A 1 91 ? 10.665 7.034 11.926 1.00 57.25 91 SER A C 1
ATOM 727 O O . SER A 1 91 ? 9.982 7.732 12.676 1.00 57.25 91 SER A O 1
ATOM 729 N N . THR A 1 92 ? 10.238 5.841 11.493 1.00 67.25 92 THR A N 1
ATOM 730 C CA . THR A 1 92 ? 8.881 5.343 11.754 1.00 67.25 92 THR A CA 1
ATOM 731 C C . THR A 1 92 ? 8.677 4.936 13.215 1.00 67.25 92 THR A C 1
ATOM 733 O O . THR A 1 92 ? 7.648 5.289 13.782 1.00 67.25 92 THR A O 1
ATOM 736 N N . ASN A 1 93 ? 9.631 4.246 13.862 1.00 77.06 93 ASN A N 1
ATOM 737 C CA . ASN A 1 93 ? 9.453 3.777 15.249 1.00 77.06 93 ASN A CA 1
ATOM 738 C C . ASN A 1 93 ? 9.330 4.938 16.250 1.00 77.06 93 ASN A C 1
ATOM 740 O O . ASN A 1 93 ? 8.517 4.901 17.174 1.00 77.06 93 ASN A O 1
ATOM 744 N N . GLU A 1 94 ? 10.136 5.981 16.050 1.00 79.94 94 GLU A N 1
ATOM 745 C CA . GLU A 1 94 ? 10.140 7.177 16.898 1.00 79.94 94 GLU A CA 1
ATOM 746 C C . GLU A 1 94 ? 8.857 8.004 16.714 1.00 79.94 94 GLU A C 1
ATOM 748 O O . GLU A 1 94 ? 8.372 8.620 17.664 1.00 79.94 94 GLU A O 1
ATOM 753 N N . SER A 1 95 ? 8.254 7.940 15.523 1.00 88.75 95 SER A N 1
ATOM 754 C CA . SER A 1 95 ? 7.064 8.714 15.160 1.00 88.75 95 SER A CA 1
ATOM 755 C C . SER A 1 95 ? 5.735 8.028 15.507 1.00 88.75 95 SER A C 1
ATOM 757 O O . SER A 1 95 ? 4.694 8.680 15.457 1.00 88.75 95 SER A O 1
ATOM 759 N N . LEU A 1 96 ? 5.720 6.748 15.915 1.00 91.06 96 LEU A N 1
ATOM 760 C CA . LEU A 1 96 ? 4.465 6.013 16.181 1.00 91.06 96 LEU A CA 1
ATOM 761 C C . LEU A 1 96 ? 3.580 6.701 17.230 1.00 91.06 96 LEU A C 1
ATOM 763 O O . LEU A 1 96 ? 2.371 6.843 17.032 1.00 91.06 96 LEU A O 1
ATOM 767 N N . GLY A 1 97 ? 4.190 7.179 18.319 1.00 93.62 97 GLY A N 1
ATOM 768 C CA . GLY A 1 97 ? 3.476 7.912 19.366 1.00 93.62 97 GLY A CA 1
ATOM 769 C C . GLY A 1 97 ? 2.938 9.258 18.868 1.00 93.62 97 GLY A C 1
ATOM 770 O O . GLY A 1 97 ? 1.823 9.651 19.217 1.00 93.62 97 GLY A O 1
ATOM 771 N N . GLN A 1 98 ? 3.687 9.937 17.992 1.00 93.56 98 GLN A N 1
ATOM 772 C CA . GLN A 1 98 ? 3.240 11.170 17.345 1.00 93.56 98 GLN A CA 1
ATOM 773 C C . GLN A 1 98 ? 2.046 10.906 16.423 1.00 93.56 98 GLN A C 1
ATOM 775 O O . GLN A 1 98 ? 1.076 11.659 16.474 1.00 93.56 98 GLN A O 1
ATOM 780 N N . TYR A 1 99 ? 2.065 9.832 15.628 1.00 93.31 99 TYR A N 1
ATOM 781 C CA . TYR A 1 99 ? 0.928 9.458 14.783 1.00 93.31 99 TYR A CA 1
ATOM 782 C C . TYR A 1 99 ? -0.306 9.118 15.616 1.00 93.31 99 TYR A C 1
ATOM 784 O O . TYR A 1 99 ? -1.403 9.571 15.291 1.00 93.31 99 TYR A O 1
ATOM 792 N N . ALA A 1 100 ? -0.141 8.380 16.718 1.00 94.88 100 ALA A N 1
ATOM 793 C CA . ALA A 1 100 ? -1.236 8.070 17.634 1.00 94.88 100 ALA A CA 1
ATOM 794 C C . ALA A 1 100 ? -1.879 9.345 18.199 1.00 94.88 100 ALA A C 1
ATOM 796 O O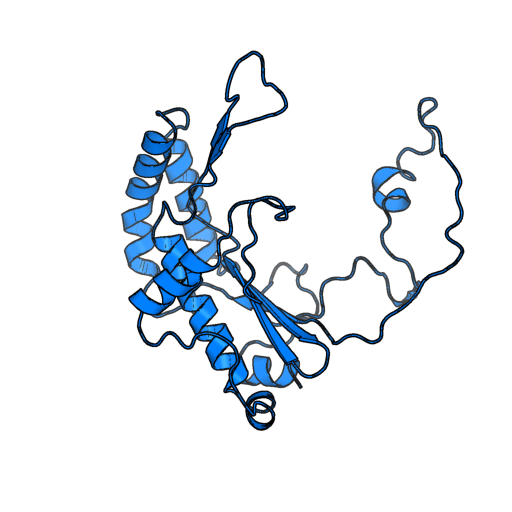 . ALA A 1 100 ? -3.104 9.483 18.169 1.00 94.88 100 ALA A O 1
ATOM 797 N N . GLN A 1 101 ? -1.064 10.306 18.646 1.00 95.56 101 GLN A N 1
ATOM 798 C CA . GLN A 1 101 ? -1.555 11.588 19.145 1.00 95.56 101 GLN A CA 1
ATOM 799 C C . GLN A 1 101 ? -2.222 12.417 18.042 1.00 95.56 101 GLN A C 1
ATOM 801 O O . GLN A 1 101 ? -3.302 12.961 18.254 1.00 95.56 101 GLN A O 1
ATOM 806 N N . LEU A 1 102 ? -1.608 12.498 16.860 1.00 94.12 102 LEU A N 1
ATOM 807 C CA . LEU A 1 102 ? -2.130 13.247 15.718 1.00 94.12 102 LEU A CA 1
ATOM 808 C C . LEU A 1 102 ? -3.508 12.728 15.290 1.00 94.12 102 LEU A C 1
ATOM 810 O O . LEU A 1 102 ? -4.429 13.512 15.066 1.00 94.12 102 LEU A O 1
ATOM 814 N N . ILE A 1 103 ? -3.665 11.408 15.222 1.00 92.50 103 ILE A N 1
ATOM 815 C CA . ILE A 1 103 ? -4.913 10.753 14.823 1.00 92.50 103 ILE A CA 1
ATOM 816 C C . ILE A 1 103 ? -5.994 10.903 15.894 1.00 92.50 103 ILE A C 1
ATOM 818 O O . ILE A 1 103 ? -7.155 11.137 15.548 1.00 92.50 103 ILE A O 1
ATOM 822 N N . ALA A 1 104 ? -5.638 10.798 17.177 1.00 93.44 104 ALA A N 1
ATOM 823 C CA . ALA A 1 104 ? -6.574 11.047 18.269 1.00 93.44 104 ALA A CA 1
ATOM 824 C C . ALA A 1 104 ? -7.093 12.487 18.240 1.00 93.44 104 ALA A C 1
ATOM 826 O O . ALA A 1 104 ? -8.307 12.688 18.182 1.00 93.44 104 ALA A O 1
ATOM 827 N N . SER A 1 105 ? -6.191 13.465 18.127 1.00 94.00 105 SER A N 1
ATOM 828 C CA . SER A 1 105 ? -6.547 14.880 18.010 1.00 94.00 105 SER A CA 1
ATOM 829 C C . SER A 1 105 ? -7.427 15.149 16.784 1.00 94.00 105 SER A C 1
ATOM 831 O O . SER A 1 105 ? -8.459 15.812 16.894 1.00 94.00 105 SER A O 1
ATOM 833 N N . ALA A 1 106 ? -7.078 14.590 15.618 1.00 90.56 106 ALA A N 1
ATOM 834 C CA . ALA A 1 106 ? -7.883 14.719 14.400 1.00 90.56 106 ALA A CA 1
ATOM 835 C C . ALA A 1 106 ? -9.278 14.087 14.554 1.00 90.56 106 ALA A C 1
ATOM 837 O O . ALA A 1 106 ? -10.232 14.500 13.901 1.00 90.56 106 ALA A O 1
ATOM 838 N N . SER A 1 107 ? -9.422 13.097 15.431 1.00 87.56 107 SER A N 1
ATOM 839 C CA . SER A 1 107 ? -10.686 12.414 15.725 1.00 87.56 107 SER A CA 1
ATOM 840 C C . SER A 1 107 ? -11.427 13.008 16.927 1.00 87.56 107 SER A C 1
ATOM 842 O O . SER A 1 107 ? -12.296 12.337 17.481 1.00 87.56 107 SER A O 1
ATOM 844 N N . HIS A 1 108 ? -11.088 14.235 17.345 1.00 87.19 108 HIS A N 1
ATOM 845 C CA . HIS A 1 108 ? -11.663 14.903 18.520 1.00 87.19 108 HIS A CA 1
ATOM 846 C C . HIS A 1 108 ? -11.583 14.047 19.795 1.00 87.19 108 HIS A C 1
ATOM 848 O O . HIS A 1 108 ? -12.548 13.956 20.551 1.00 87.19 108 HIS A O 1
ATOM 854 N N . ASP A 1 109 ? -10.458 13.353 19.980 1.00 83.44 109 ASP A N 1
ATOM 855 C CA . ASP A 1 109 ? -10.205 12.413 21.078 1.00 83.44 109 ASP A CA 1
ATOM 856 C C . ASP A 1 109 ? -11.209 11.244 21.157 1.00 83.44 109 ASP A C 1
ATOM 858 O O . ASP A 1 109 ? -11.310 10.548 22.167 1.00 83.44 109 ASP A O 1
ATOM 862 N N . GLY A 1 110 ? -11.923 10.968 20.058 1.00 84.19 110 GLY A N 1
ATOM 863 C CA . GLY A 1 110 ? -12.848 9.838 19.928 1.00 84.19 110 GLY A CA 1
ATOM 864 C C . GLY A 1 110 ? -12.164 8.469 19.838 1.00 84.19 110 GLY A C 1
ATOM 865 O O . GLY A 1 110 ? -12.838 7.440 19.843 1.00 84.19 110 GLY A O 1
ATOM 866 N N . VAL A 1 111 ? -10.832 8.441 19.762 1.00 88.12 111 VAL A N 1
ATOM 867 C CA . VAL A 1 111 ? -10.006 7.228 19.733 1.00 88.12 111 VAL A CA 1
ATOM 868 C C . VAL A 1 111 ? -8.910 7.317 20.791 1.00 88.12 111 VAL A C 1
ATOM 870 O O . VAL A 1 111 ? -8.318 8.369 21.019 1.00 88.12 111 VAL A O 1
ATOM 873 N N . ASN A 1 112 ? -8.639 6.197 21.460 1.00 94.00 112 ASN A N 1
ATOM 874 C CA . ASN A 1 112 ? -7.682 6.146 22.559 1.00 94.00 112 ASN A CA 1
ATOM 875 C C . ASN A 1 112 ? -6.232 6.142 22.038 1.00 94.00 112 ASN A C 1
ATOM 877 O O . ASN A 1 112 ? -5.849 5.251 21.280 1.00 94.00 112 ASN A O 1
ATOM 881 N N . VAL A 1 113 ? -5.422 7.105 22.494 1.00 95.69 113 VAL A N 1
ATOM 882 C CA . VAL A 1 113 ? -4.012 7.257 22.084 1.00 95.69 113 VAL A CA 1
ATOM 883 C C . VAL A 1 113 ? -3.187 6.004 22.395 1.00 95.69 113 VAL A C 1
ATOM 885 O O . VAL A 1 113 ? -2.473 5.522 21.521 1.00 95.69 113 VAL A O 1
ATOM 888 N N . SER A 1 114 ? -3.306 5.433 23.600 1.00 96.00 114 SER A N 1
ATOM 889 C CA . SER A 1 114 ? -2.556 4.225 23.983 1.00 96.00 114 SER A CA 1
ATOM 890 C C . SER A 1 114 ? -2.916 3.019 23.113 1.00 96.00 114 SER A C 1
ATOM 892 O O . SER A 1 114 ? -2.042 2.235 22.754 1.00 96.00 114 SER A O 1
ATOM 894 N N . ALA A 1 115 ? -4.190 2.878 22.741 1.00 94.06 115 ALA A N 1
ATOM 895 C CA . ALA A 1 115 ? -4.636 1.817 21.846 1.00 94.06 115 ALA A CA 1
ATOM 896 C C . ALA A 1 115 ? -4.080 2.000 20.424 1.00 94.06 115 ALA A C 1
ATOM 898 O O . ALA A 1 115 ? -3.642 1.028 19.813 1.00 94.06 115 ALA A O 1
ATOM 899 N N . LEU A 1 116 ? -4.059 3.235 19.908 1.00 93.06 116 LEU A N 1
ATOM 900 C CA . LEU A 1 116 ? -3.456 3.540 18.607 1.00 93.06 116 LEU A CA 1
ATOM 901 C C . LEU A 1 116 ? -1.952 3.266 18.596 1.00 93.06 116 LEU A C 1
ATOM 903 O O . LEU A 1 116 ? -1.471 2.602 17.683 1.00 93.06 116 LEU A O 1
ATOM 907 N N . ASP A 1 117 ? -1.227 3.716 19.621 1.00 94.31 117 ASP A N 1
ATOM 908 C CA . ASP A 1 117 ? 0.207 3.445 19.765 1.00 94.31 117 ASP A CA 1
ATOM 909 C C . ASP A 1 117 ? 0.474 1.932 19.798 1.00 94.31 117 ASP A C 1
ATOM 911 O O . ASP A 1 117 ? 1.335 1.442 19.069 1.00 94.31 117 ASP A O 1
ATOM 915 N N . GLN A 1 118 ? -0.329 1.158 20.538 1.00 94.62 118 GLN A N 1
ATOM 916 C CA . GLN A 1 118 ? -0.206 -0.301 20.558 1.00 94.62 118 GLN A CA 1
ATOM 917 C C . GLN A 1 118 ? -0.462 -0.934 19.179 1.00 94.62 118 GLN A C 1
ATOM 919 O O . GLN A 1 118 ? 0.292 -1.817 18.769 1.00 94.62 118 GLN A O 1
ATOM 924 N N . ILE A 1 119 ? -1.488 -0.487 18.446 1.00 92.81 119 ILE A N 1
ATOM 925 C CA . ILE A 1 119 ? -1.767 -0.962 17.080 1.00 92.81 119 ILE A CA 1
ATOM 926 C C . ILE A 1 119 ? -0.574 -0.679 16.167 1.00 92.81 119 ILE A C 1
ATOM 928 O O . ILE A 1 119 ? -0.132 -1.566 15.436 1.00 92.81 119 ILE A O 1
ATOM 932 N N . PHE A 1 120 ? -0.025 0.533 16.228 1.00 92.19 120 PHE A N 1
ATOM 933 C CA . PHE A 1 120 ? 1.104 0.917 15.394 1.00 92.19 120 PHE A CA 1
ATOM 934 C C . PHE A 1 120 ? 2.390 0.181 15.754 1.00 92.19 120 PHE A C 1
ATOM 936 O O . PHE A 1 120 ? 3.144 -0.165 14.851 1.00 92.19 120 PHE A O 1
ATOM 943 N N . ARG A 1 121 ? 2.622 -0.144 17.029 1.00 92.06 121 ARG A N 1
ATOM 944 C CA . ARG A 1 121 ? 3.749 -0.996 17.439 1.00 92.06 121 ARG A CA 1
ATOM 945 C C . ARG A 1 121 ? 3.630 -2.409 16.890 1.00 92.06 121 ARG A C 1
ATOM 947 O O . ARG A 1 121 ? 4.601 -2.921 16.346 1.00 92.06 121 ARG A O 1
ATOM 954 N N . VAL A 1 122 ? 2.444 -3.016 16.963 1.00 92.69 122 VAL A N 1
ATOM 955 C CA . VAL A 1 122 ? 2.202 -4.337 16.359 1.00 92.69 122 VAL A CA 1
ATOM 956 C C . VAL A 1 122 ? 2.421 -4.275 14.849 1.00 92.69 122 VAL A C 1
ATOM 958 O O . VAL A 1 122 ? 3.107 -5.127 14.292 1.00 92.69 122 VAL A O 1
ATOM 961 N N . GLN A 1 123 ? 1.888 -3.251 14.181 1.00 90.06 123 GLN A N 1
ATOM 962 C CA . GLN A 1 123 ? 2.092 -3.054 12.747 1.00 90.06 123 GLN A CA 1
ATOM 963 C C . GLN A 1 123 ? 3.581 -2.875 12.409 1.00 90.06 123 GLN A C 1
ATOM 965 O O . GLN A 1 123 ? 4.073 -3.519 11.489 1.00 90.06 123 GLN A O 1
ATOM 970 N N . TYR A 1 124 ? 4.319 -2.075 13.180 1.00 88.75 124 TYR A N 1
ATOM 971 C CA . TYR A 1 124 ? 5.762 -1.891 13.032 1.00 88.75 124 TYR A CA 1
ATOM 972 C C . TYR A 1 124 ? 6.528 -3.213 13.193 1.00 88.75 124 TYR A C 1
ATOM 974 O O . TYR A 1 124 ? 7.376 -3.538 12.363 1.00 88.75 124 TYR A O 1
ATOM 982 N N . GLU A 1 125 ? 6.215 -4.014 14.214 1.00 89.69 125 GLU A N 1
ATOM 983 C CA . GLU A 1 125 ? 6.829 -5.332 14.407 1.00 89.69 125 GLU A CA 1
ATOM 984 C C . GLU A 1 125 ? 6.537 -6.278 13.239 1.00 89.69 125 GLU A C 1
ATOM 986 O O . GLU A 1 125 ? 7.441 -6.964 12.759 1.00 89.69 125 GLU A O 1
ATOM 991 N N . LEU A 1 126 ? 5.302 -6.299 12.733 1.00 87.81 126 LEU A N 1
ATOM 992 C CA . LEU A 1 126 ? 4.960 -7.092 11.554 1.00 87.81 126 LEU A CA 1
ATOM 993 C C . LEU A 1 126 ? 5.795 -6.658 10.342 1.00 87.81 126 LEU A C 1
ATOM 995 O O . LEU A 1 126 ? 6.389 -7.499 9.669 1.00 87.81 126 LEU A O 1
ATOM 999 N N . ILE A 1 127 ? 5.887 -5.353 10.094 1.00 85.50 127 ILE A N 1
ATOM 1000 C CA . ILE A 1 127 ? 6.595 -4.794 8.938 1.00 85.50 127 ILE A CA 1
ATOM 1001 C C . ILE A 1 127 ? 8.094 -5.078 9.019 1.00 85.50 127 ILE A C 1
ATOM 1003 O O . ILE A 1 127 ? 8.661 -5.661 8.100 1.00 85.50 127 ILE A O 1
ATOM 1007 N N . PHE A 1 128 ? 8.739 -4.699 10.119 1.00 84.44 128 PHE A N 1
ATOM 1008 C CA . PHE A 1 128 ? 10.200 -4.680 10.196 1.00 84.44 128 PHE A CA 1
ATOM 1009 C C . PHE A 1 128 ? 10.805 -5.925 10.847 1.00 84.44 128 PHE A C 1
ATOM 1011 O O . PHE A 1 128 ? 11.969 -6.222 10.609 1.00 84.44 128 PHE A O 1
ATOM 1018 N N . SER A 1 129 ? 10.047 -6.662 11.667 1.00 85.44 129 SER A N 1
ATOM 1019 C CA . SER A 1 129 ? 10.541 -7.890 12.317 1.00 85.44 129 SER A CA 1
ATOM 1020 C C . SER A 1 129 ? 10.007 -9.168 11.677 1.00 85.44 129 SER A C 1
ATOM 1022 O O . SER A 1 129 ? 10.643 -10.216 11.794 1.00 85.44 129 SER A O 1
ATOM 1024 N N . LYS A 1 130 ? 8.832 -9.120 11.037 1.00 85.75 130 LYS A N 1
ATOM 1025 C CA . LYS A 1 130 ? 8.235 -10.271 10.335 1.00 85.75 130 LYS A CA 1
ATOM 1026 C C . LYS A 1 130 ? 8.246 -10.132 8.814 1.00 85.75 130 LYS A C 1
ATOM 1028 O O . LYS A 1 130 ? 7.816 -11.066 8.149 1.00 85.75 130 LYS A O 1
ATOM 1033 N N . ASN A 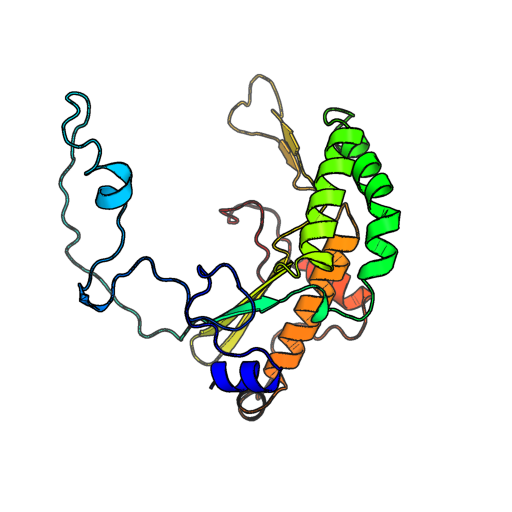1 131 ? 8.771 -9.023 8.289 1.00 82.94 131 ASN A N 1
ATOM 1034 C CA . ASN A 1 131 ? 8.911 -8.750 6.858 1.00 82.94 131 ASN A CA 1
ATOM 1035 C C . ASN A 1 131 ? 7.592 -8.913 6.084 1.00 82.94 131 ASN A C 1
ATOM 1037 O O . ASN A 1 131 ? 7.577 -9.451 4.978 1.00 82.94 131 ASN A O 1
ATOM 1041 N N . VAL A 1 132 ? 6.466 -8.496 6.679 1.00 85.31 132 VAL A N 1
ATOM 1042 C CA . VAL A 1 132 ? 5.182 -8.543 5.968 1.00 85.31 132 VAL A CA 1
ATOM 1043 C C . VAL A 1 132 ? 5.156 -7.514 4.841 1.00 85.31 132 VAL A C 1
ATOM 1045 O O . VAL A 1 132 ? 5.827 -6.479 4.886 1.00 85.31 132 VAL A O 1
ATOM 1048 N N . ASN A 1 133 ? 4.324 -7.782 3.842 1.00 84.81 133 ASN A N 1
ATOM 1049 C CA . ASN A 1 133 ? 4.135 -6.873 2.723 1.00 84.81 133 ASN A CA 1
ATOM 1050 C C . ASN A 1 133 ? 3.544 -5.533 3.188 1.00 84.81 133 ASN A C 1
ATOM 1052 O O . ASN A 1 133 ? 2.625 -5.490 4.009 1.00 84.81 133 ASN A O 1
ATOM 1056 N N . ILE A 1 134 ? 4.044 -4.441 2.614 1.00 84.25 134 ILE A N 1
ATOM 1057 C CA . ILE A 1 134 ? 3.571 -3.071 2.860 1.00 84.25 134 ILE A CA 1
ATOM 1058 C C . ILE A 1 134 ? 3.012 -2.404 1.610 1.00 84.25 134 ILE A C 1
ATOM 1060 O O . ILE A 1 134 ? 2.371 -1.355 1.706 1.00 84.25 134 ILE A O 1
ATOM 1064 N N . SER A 1 135 ? 3.190 -3.034 0.452 1.00 86.06 135 SER A N 1
ATOM 1065 C CA . SER A 1 135 ? 2.693 -2.539 -0.819 1.00 86.06 135 SER A CA 1
ATOM 1066 C C . SER A 1 135 ? 2.133 -3.635 -1.703 1.00 86.06 135 SER A C 1
ATOM 1068 O O . SER A 1 135 ? 2.512 -4.802 -1.603 1.00 86.06 135 SER A O 1
ATOM 1070 N N . GLU A 1 136 ? 1.265 -3.216 -2.612 1.00 86.56 136 GLU A N 1
ATOM 1071 C CA . GLU A 1 136 ? 0.829 -4.008 -3.748 1.00 86.56 136 GLU A CA 1
ATOM 1072 C C . GLU A 1 136 ? 0.945 -3.157 -5.017 1.00 86.56 136 GLU A C 1
ATOM 1074 O O . GLU A 1 136 ? 0.629 -1.965 -5.021 1.00 86.56 136 GLU A O 1
ATOM 1079 N N . THR A 1 137 ? 1.443 -3.769 -6.087 1.00 86.00 137 THR A N 1
ATOM 1080 C CA . THR A 1 137 ? 1.524 -3.202 -7.431 1.00 86.00 137 THR A CA 1
ATOM 1081 C C . THR A 1 137 ? 0.870 -4.166 -8.403 1.00 86.00 137 THR A C 1
ATOM 1083 O O . THR A 1 137 ? 1.376 -5.263 -8.642 1.00 86.00 137 THR A O 1
ATOM 1086 N N . LEU A 1 138 ? -0.239 -3.738 -8.993 1.00 86.25 138 LEU A N 1
ATOM 1087 C CA . LEU A 1 138 ? -0.797 -4.362 -10.176 1.00 86.25 138 LEU A CA 1
ATOM 1088 C C . LEU A 1 138 ? -0.086 -3.861 -11.415 1.00 86.25 138 LEU A C 1
ATOM 1090 O O . LEU A 1 138 ? 0.170 -2.670 -11.561 1.00 86.25 138 LEU A O 1
ATOM 1094 N N . THR A 1 139 ? 0.159 -4.777 -12.337 1.00 86.38 139 THR A N 1
ATOM 1095 C CA . THR A 1 139 ? 0.740 -4.483 -13.636 1.00 86.38 139 THR A CA 1
ATOM 1096 C C . THR A 1 139 ? -0.067 -5.168 -14.723 1.00 86.38 139 THR A C 1
ATOM 1098 O O . THR A 1 139 ? -0.382 -6.351 -14.595 1.00 86.38 139 THR A O 1
ATOM 1101 N N . ASP A 1 140 ? -0.386 -4.436 -15.787 1.00 83.88 140 ASP A N 1
ATOM 1102 C CA . ASP A 1 140 ? -1.189 -4.938 -16.900 1.00 83.88 140 ASP A CA 1
ATOM 1103 C C . ASP A 1 140 ? -0.692 -4.407 -18.251 1.00 83.88 140 ASP A C 1
ATOM 1105 O O . ASP A 1 140 ? -0.084 -3.336 -18.336 1.00 83.88 140 ASP A O 1
ATOM 1109 N N . ASP A 1 141 ? -0.981 -5.168 -19.303 1.00 79.44 141 ASP A N 1
ATOM 1110 C CA . ASP A 1 141 ? -0.792 -4.815 -20.703 1.00 79.44 141 ASP A CA 1
ATOM 1111 C C . ASP A 1 141 ? -2.157 -4.687 -21.402 1.00 79.44 141 ASP A C 1
ATOM 1113 O O . ASP A 1 141 ? -2.675 -5.618 -22.020 1.00 79.44 141 ASP A O 1
ATOM 1117 N N . ILE A 1 142 ? -2.785 -3.513 -21.297 1.00 73.50 142 ILE A N 1
ATOM 1118 C CA . ILE A 1 142 ? -4.103 -3.270 -21.899 1.00 73.50 142 ILE A CA 1
ATOM 1119 C C . ILE A 1 142 ? -3.936 -2.582 -23.248 1.00 73.50 142 ILE A C 1
ATOM 1121 O O . ILE A 1 142 ? -3.483 -1.444 -23.323 1.00 73.50 142 ILE A O 1
ATOM 1125 N N . SER A 1 143 ? -4.376 -3.242 -24.323 1.00 73.94 143 SER A N 1
ATOM 1126 C CA . SER A 1 143 ? -4.554 -2.633 -25.653 1.00 73.94 143 SER A CA 1
ATOM 1127 C C . SER A 1 143 ? -3.322 -1.886 -26.190 1.00 73.94 143 SER A C 1
ATOM 1129 O O . SER A 1 143 ? -3.450 -0.838 -26.818 1.00 73.94 143 SER A O 1
ATOM 1131 N N . GLY A 1 144 ? -2.124 -2.429 -25.951 1.00 75.25 144 GLY A N 1
ATOM 1132 C CA . GLY A 1 144 ? -0.856 -1.832 -26.391 1.00 75.25 144 GLY A CA 1
ATOM 1133 C C . GLY A 1 144 ? -0.250 -0.818 -25.416 1.00 75.25 144 GLY A C 1
ATOM 1134 O O . GLY A 1 144 ? 0.823 -0.287 -25.698 1.00 75.25 144 GLY A O 1
ATOM 1135 N N . TYR A 1 145 ? -0.891 -0.586 -24.270 1.00 79.38 145 TYR A N 1
ATOM 1136 C CA . TYR A 1 145 ? -0.359 0.201 -23.165 1.00 79.38 145 TYR A CA 1
ATOM 1137 C C . TYR A 1 145 ? 0.126 -0.712 -22.049 1.00 79.38 145 TYR A C 1
ATOM 1139 O O . TYR A 1 145 ? -0.505 -1.716 -21.727 1.00 79.38 145 TYR A O 1
ATOM 1147 N N . PHE A 1 146 ? 1.228 -0.317 -21.430 1.00 83.38 146 PHE A N 1
ATOM 1148 C CA . PHE A 1 146 ? 1.710 -0.899 -20.192 1.00 83.38 146 PHE A CA 1
ATOM 1149 C C . PHE A 1 146 ? 1.353 0.041 -19.050 1.00 83.38 146 PHE A C 1
ATOM 1151 O O . PHE A 1 146 ? 1.680 1.225 -19.115 1.00 83.38 146 PHE A O 1
ATOM 1158 N N . GLN A 1 147 ? 0.691 -0.474 -18.019 1.00 82.31 147 GLN A N 1
ATOM 1159 C CA . GLN A 1 147 ? 0.311 0.325 -16.859 1.00 82.31 147 GLN A CA 1
ATOM 1160 C C . GLN A 1 147 ? 0.617 -0.405 -15.562 1.00 82.31 147 GLN A C 1
ATOM 1162 O O . GLN A 1 147 ? 0.515 -1.633 -15.479 1.00 82.31 147 GLN A O 1
ATOM 1167 N N . SER A 1 148 ? 0.953 0.379 -14.543 1.00 85.06 148 SER A N 1
ATOM 1168 C CA . SER A 1 148 ? 0.960 -0.085 -13.164 1.00 85.06 148 SER A CA 1
ATOM 1169 C C . SER A 1 148 ? -0.070 0.699 -12.368 1.00 85.06 148 SER A C 1
ATOM 1171 O O . SER A 1 148 ? -0.248 1.892 -12.584 1.00 85.06 148 SER A O 1
ATOM 1173 N N . VAL A 1 149 ? -0.698 0.039 -11.405 1.00 84.25 149 VAL A N 1
ATOM 1174 C CA . VAL A 1 149 ? -1.457 0.687 -10.338 1.00 84.25 149 VAL A CA 1
ATOM 1175 C C . VAL A 1 149 ? -0.918 0.149 -9.030 1.00 84.25 149 VAL A C 1
ATOM 1177 O O . VAL A 1 149 ? -0.755 -1.055 -8.886 1.00 84.25 149 VAL A O 1
ATOM 1180 N N . TRP A 1 150 ? -0.607 1.020 -8.083 1.00 85.31 150 TRP A N 1
ATOM 1181 C CA . TRP A 1 150 ? 0.027 0.621 -6.830 1.00 85.31 150 TRP A CA 1
ATOM 1182 C C . TRP A 1 150 ? -0.666 1.258 -5.635 1.00 85.31 150 TRP A C 1
ATOM 1184 O O . TRP A 1 150 ? -1.347 2.272 -5.808 1.00 85.31 150 TRP A O 1
ATOM 1194 N N . TRP A 1 151 ? -0.505 0.690 -4.437 1.00 82.44 151 TRP A N 1
ATOM 1195 C CA . TRP A 1 151 ? -0.967 1.241 -3.152 1.00 82.44 151 TRP A CA 1
ATOM 1196 C C . TRP A 1 151 ? -0.207 0.658 -1.960 1.00 82.44 151 TRP A C 1
ATOM 1198 O O . TRP A 1 151 ? 0.395 -0.413 -2.024 1.00 82.44 151 TRP A O 1
ATOM 1208 N N . THR A 1 152 ? -0.246 1.405 -0.858 1.00 84.06 152 THR A N 1
ATOM 1209 C CA . THR A 1 152 ? 0.204 0.964 0.465 1.00 84.06 152 THR A CA 1
ATOM 1210 C C . THR A 1 152 ? -0.900 0.122 1.102 1.00 84.06 152 THR A C 1
ATOM 1212 O O . THR A 1 152 ? -2.051 0.555 1.138 1.00 84.06 152 THR A O 1
ATOM 1215 N N . ILE A 1 153 ? -0.570 -1.066 1.612 1.00 83.50 153 ILE A N 1
ATOM 1216 C CA . ILE A 1 153 ? -1.562 -1.995 2.194 1.00 83.50 153 ILE A CA 1
ATOM 1217 C C . ILE A 1 153 ? -1.638 -1.931 3.726 1.00 83.50 153 ILE A C 1
ATOM 1219 O O . ILE A 1 153 ? -2.602 -2.419 4.311 1.00 83.50 153 ILE A O 1
ATOM 1223 N N . LEU A 1 154 ? -0.664 -1.285 4.377 1.00 87.31 154 LEU A N 1
ATOM 1224 C CA . LEU A 1 154 ? -0.628 -1.063 5.827 1.00 87.31 154 LEU A CA 1
ATOM 1225 C C . LEU A 1 154 ? -0.424 0.432 6.155 1.00 87.31 154 LEU A C 1
ATOM 1227 O O . LEU A 1 154 ? 0.636 0.801 6.657 1.00 87.31 154 LEU A O 1
ATOM 1231 N N . PRO A 1 155 ? -1.394 1.319 5.856 1.00 86.81 155 PRO A N 1
ATOM 1232 C CA . PRO A 1 155 ? -1.272 2.738 6.181 1.00 86.81 155 PRO A CA 1
ATOM 1233 C C . PRO A 1 155 ? -1.417 2.997 7.688 1.00 86.81 155 PRO A C 1
ATOM 1235 O O . PRO A 1 155 ? -2.154 2.297 8.394 1.00 86.81 155 PRO A O 1
ATOM 1238 N N . CYS A 1 156 ? -0.763 4.040 8.188 1.00 87.69 156 CYS A N 1
ATOM 1239 C CA . CYS A 1 156 ? -0.905 4.543 9.554 1.00 87.69 156 CYS A CA 1
ATOM 1240 C C . CYS A 1 156 ? -2.040 5.569 9.683 1.00 87.69 156 CYS A C 1
ATOM 1242 O O . CYS A 1 156 ? -2.679 5.621 10.734 1.00 87.69 156 CYS A O 1
ATOM 1244 N N . SER A 1 157 ? -2.360 6.339 8.636 1.00 87.69 157 SER A N 1
ATOM 1245 C CA . SER A 1 157 ? -3.458 7.316 8.679 1.00 87.69 157 SER A CA 1
ATOM 1246 C C . SER A 1 157 ? -4.798 6.651 8.999 1.00 87.69 157 SER A C 1
ATOM 1248 O O . SER A 1 157 ? -5.077 5.512 8.606 1.00 87.69 157 SER A O 1
ATOM 1250 N N . ARG A 1 158 ? -5.657 7.370 9.724 1.00 85.69 158 ARG A N 1
ATOM 1251 C CA . ARG A 1 158 ? -7.024 6.944 10.039 1.00 85.69 158 ARG A CA 1
ATOM 1252 C C . ARG A 1 158 ? -7.986 8.095 9.786 1.00 85.69 158 ARG A C 1
ATOM 1254 O O . ARG A 1 158 ? -7.807 9.191 10.317 1.00 85.69 158 ARG A O 1
ATOM 1261 N N . GLY A 1 159 ? -9.006 7.807 8.988 1.00 84.31 159 GLY A N 1
ATOM 1262 C CA . GLY A 1 159 ? -10.110 8.715 8.724 1.00 84.31 159 GLY A CA 1
ATOM 1263 C C . GLY A 1 159 ? -11.232 8.616 9.751 1.00 84.31 159 GLY A C 1
ATOM 1264 O O . GLY A 1 159 ? -11.109 7.977 10.795 1.00 84.31 159 GLY A O 1
ATOM 1265 N N . SER A 1 160 ? -12.357 9.229 9.415 1.00 82.06 160 SER A N 1
ATOM 1266 C CA . SER A 1 160 ? -13.584 9.209 10.195 1.00 82.06 160 SER A CA 1
ATOM 1267 C C . SER A 1 160 ? -14.810 9.129 9.292 1.00 82.06 160 SER A C 1
ATOM 1269 O O . SER A 1 160 ? -14.787 9.542 8.129 1.00 82.06 160 SER A O 1
ATOM 1271 N N . VAL A 1 161 ? -15.888 8.580 9.845 1.00 83.12 161 VAL A N 1
ATOM 1272 C CA . VAL A 1 161 ? -17.215 8.588 9.237 1.00 83.12 161 VAL A CA 1
ATOM 1273 C C . VAL A 1 161 ? -18.198 8.981 10.327 1.00 83.12 161 VAL A C 1
ATOM 1275 O O . VAL A 1 161 ? -18.325 8.281 11.331 1.00 83.12 161 VAL A O 1
ATOM 1278 N N . HIS A 1 162 ? -18.884 10.103 10.138 1.00 82.44 162 HIS A N 1
ATOM 1279 C CA . HIS A 1 162 ? -19.849 10.629 11.099 1.00 82.44 162 HIS A CA 1
ATOM 1280 C C . HIS A 1 162 ? -21.146 11.027 10.402 1.00 82.44 162 HIS A C 1
ATOM 1282 O O . HIS A 1 162 ? -21.159 11.343 9.215 1.00 82.44 162 HIS A O 1
ATOM 1288 N N . LEU A 1 163 ? -22.253 11.049 11.142 1.00 85.38 163 LEU A N 1
ATOM 1289 C CA . LEU A 1 163 ? -23.477 11.673 10.646 1.00 85.38 163 LEU A CA 1
ATOM 1290 C C . LEU A 1 163 ? -23.225 13.171 10.437 1.00 85.38 163 LEU A C 1
ATOM 1292 O O . LEU A 1 163 ? -22.804 13.851 11.369 1.00 85.38 163 LEU A O 1
ATOM 1296 N N . GLY A 1 164 ? -23.515 13.689 9.240 1.00 81.75 164 GLY A N 1
ATOM 1297 C CA . GLY A 1 164 ? -23.453 15.134 8.987 1.00 81.75 164 GLY A CA 1
ATOM 1298 C C . GLY A 1 164 ? -24.552 15.903 9.722 1.00 81.75 164 GLY A C 1
ATOM 1299 O O . GLY A 1 164 ? -24.352 17.026 10.173 1.00 81.75 164 GLY A O 1
ATOM 1300 N N . SER A 1 165 ? -25.717 15.274 9.889 1.00 86.00 165 SER A N 1
ATOM 1301 C CA . SER A 1 165 ? -26.794 15.740 10.762 1.00 86.00 165 SER A CA 1
ATOM 1302 C C . SER A 1 165 ? -27.682 14.568 11.183 1.00 86.00 165 SER A C 1
ATOM 1304 O O . SER A 1 165 ? -27.742 13.550 10.491 1.00 86.00 165 SER A O 1
ATOM 1306 N N . GLY A 1 166 ? -28.429 14.716 12.281 1.00 88.19 166 GLY A N 1
ATOM 1307 C CA . GLY A 1 166 ? -29.373 13.685 12.740 1.00 88.19 166 GLY A CA 1
ATOM 1308 C C . GLY A 1 166 ? -30.499 13.364 11.744 1.00 88.19 166 GLY A C 1
ATOM 1309 O O . GLY A 1 166 ? -31.108 12.305 11.842 1.00 88.19 166 GLY A O 1
ATOM 1310 N N . ASN A 1 167 ? -30.743 14.242 10.764 1.00 87.94 167 ASN A N 1
ATOM 1311 C CA . ASN A 1 167 ? -31.805 14.096 9.763 1.00 87.94 167 ASN A CA 1
ATOM 1312 C C . ASN A 1 167 ? -31.288 13.632 8.388 1.00 87.94 167 ASN A C 1
ATOM 1314 O O . ASN A 1 167 ? -32.077 13.498 7.458 1.00 87.94 167 ASN A O 1
ATOM 1318 N N . GLN A 1 168 ? -29.979 13.410 8.238 1.00 81.31 168 GLN A N 1
ATOM 1319 C CA . GLN A 1 168 ? -29.340 12.991 6.985 1.00 81.31 168 GLN A CA 1
ATOM 1320 C C . GLN A 1 168 ? -28.547 11.697 7.204 1.00 81.31 168 GLN A C 1
ATOM 1322 O O . GLN A 1 168 ? -27.347 11.627 6.950 1.00 81.31 168 GLN A O 1
ATOM 1327 N N . ILE A 1 169 ? -29.229 10.667 7.713 1.00 84.19 169 ILE A N 1
ATOM 1328 C CA . ILE A 1 169 ? -28.607 9.384 8.079 1.00 84.19 169 ILE A CA 1
ATOM 1329 C C . ILE A 1 169 ? -27.950 8.658 6.893 1.00 84.19 169 ILE A C 1
ATOM 1331 O O . ILE A 1 169 ? -26.981 7.932 7.092 1.00 84.19 169 ILE A O 1
ATOM 1335 N N . ASP A 1 170 ? -28.419 8.923 5.671 1.00 84.69 170 ASP A N 1
ATOM 1336 C CA . ASP A 1 170 ? -27.902 8.328 4.431 1.00 84.69 170 ASP A CA 1
ATOM 1337 C C . ASP A 1 170 ? -26.810 9.180 3.754 1.00 84.69 170 ASP A C 1
ATOM 1339 O O . ASP A 1 170 ? -26.364 8.865 2.652 1.00 84.69 170 ASP A O 1
ATOM 1343 N N . GLN A 1 171 ? -26.383 10.278 4.386 1.00 83.25 171 GLN A N 1
ATOM 1344 C CA . GLN A 1 171 ? -25.333 11.169 3.879 1.00 83.25 171 GLN A CA 1
ATOM 1345 C C . GLN A 1 171 ? -24.269 11.392 4.961 1.00 83.25 171 GLN A C 1
ATOM 1347 O O . GLN A 1 171 ? -24.172 12.481 5.537 1.00 83.25 171 GLN A O 1
ATOM 1352 N N . PRO A 1 172 ? -23.481 10.355 5.299 1.00 82.62 172 PRO A N 1
ATOM 1353 C CA . PRO A 1 172 ? -22.417 10.516 6.270 1.00 82.62 172 PRO A CA 1
ATOM 1354 C C . PRO A 1 172 ? -21.340 11.467 5.735 1.00 82.62 172 PRO A C 1
ATOM 1356 O O . PRO A 1 172 ? -21.010 11.472 4.549 1.00 82.62 172 PRO A O 1
ATOM 1359 N N . VAL A 1 173 ? -20.746 12.238 6.638 1.00 82.75 173 VAL A N 1
ATOM 1360 C CA . VAL A 1 173 ? -19.501 12.957 6.386 1.00 82.75 173 VAL A CA 1
ATOM 1361 C C . VAL A 1 173 ? -18.375 11.935 6.454 1.00 82.75 173 VAL A C 1
ATOM 1363 O O . VAL A 1 173 ? -18.120 11.354 7.510 1.00 82.75 173 VAL A O 1
ATOM 1366 N N . ILE A 1 174 ? -17.739 11.695 5.310 1.00 80.81 174 ILE A N 1
ATOM 1367 C CA . ILE A 1 174 ? -16.612 10.775 5.160 1.00 80.81 174 ILE A CA 1
ATOM 1368 C C . ILE A 1 174 ? -15.354 11.617 4.995 1.00 80.81 174 ILE A C 1
ATOM 1370 O O . ILE A 1 174 ? -15.225 12.361 4.025 1.00 80.81 174 ILE A O 1
ATOM 1374 N N . ASP A 1 175 ? -14.419 11.464 5.923 1.00 80.88 175 ASP A N 1
ATOM 1375 C CA . ASP A 1 175 ? -13.118 12.122 5.884 1.00 80.88 175 ASP A CA 1
ATOM 1376 C C . ASP A 1 175 ? -12.020 11.063 6.036 1.00 80.88 175 ASP A C 1
ATOM 1378 O O . ASP A 1 175 ? -11.701 10.673 7.158 1.00 80.88 175 ASP A O 1
ATOM 1382 N N . PRO A 1 176 ? -11.455 10.542 4.932 1.00 81.44 176 PRO A N 1
ATOM 1383 C CA . PRO A 1 176 ? -10.441 9.489 4.981 1.00 81.44 176 PRO A CA 1
ATOM 1384 C C . PRO A 1 176 ? -9.098 9.932 5.573 1.00 81.44 176 PRO A C 1
ATOM 1386 O O . PRO A 1 176 ? -8.323 9.072 5.986 1.00 81.44 176 PRO A O 1
ATOM 1389 N N . ARG A 1 177 ? -8.815 11.245 5.599 1.00 85.56 177 ARG A N 1
ATOM 1390 C CA . ARG A 1 177 ? -7.544 11.831 6.071 1.00 85.56 177 ARG A CA 1
ATOM 1391 C C . ARG A 1 177 ? -6.310 11.156 5.475 1.00 85.56 177 ARG A C 1
ATOM 1393 O O . ARG A 1 177 ? -5.384 10.777 6.193 1.00 85.56 177 ARG A O 1
ATOM 1400 N N . TYR A 1 178 ? -6.318 10.971 4.156 1.00 83.69 178 TYR A N 1
ATOM 1401 C CA . TYR A 1 178 ? -5.175 10.398 3.452 1.00 83.69 178 TYR A CA 1
ATOM 1402 C C . TYR A 1 178 ? -3.907 11.198 3.764 1.00 83.69 178 TYR A C 1
ATOM 1404 O O . TYR A 1 178 ? -3.932 12.427 3.742 1.00 83.69 178 TYR A O 1
ATOM 1412 N N . PHE A 1 179 ? -2.814 10.482 4.036 1.00 85.00 179 PHE A N 1
ATOM 1413 C CA . PHE A 1 179 ? -1.493 11.057 4.313 1.00 85.00 179 PHE A CA 1
ATOM 1414 C C . PHE A 1 179 ? -1.414 11.936 5.571 1.00 85.00 179 PHE A C 1
ATOM 1416 O O . PHE A 1 179 ? -0.502 12.751 5.687 1.00 85.00 179 PHE A O 1
ATOM 1423 N N . LEU A 1 180 ? -2.335 11.767 6.529 1.00 87.62 180 LEU A N 1
ATOM 1424 C CA . LEU A 1 180 ? -2.226 12.403 7.845 1.00 87.62 180 LEU A CA 1
ATOM 1425 C C . LEU A 1 180 ? -0.945 11.965 8.572 1.00 87.62 180 LEU A C 1
ATOM 1427 O O . LEU A 1 180 ? -0.279 12.787 9.192 1.00 87.62 180 LEU A O 1
ATOM 1431 N N . ALA A 1 181 ? -0.601 10.679 8.487 1.00 88.12 181 ALA A N 1
ATOM 1432 C CA . ALA A 1 181 ? 0.717 10.180 8.851 1.00 88.12 181 ALA A CA 1
ATOM 1433 C C . ALA A 1 181 ? 1.629 10.235 7.614 1.00 88.12 181 ALA A C 1
ATOM 1435 O O . ALA A 1 181 ? 1.332 9.620 6.588 1.00 88.12 181 ALA A O 1
ATOM 1436 N N . ASP A 1 182 ? 2.742 10.959 7.712 1.00 87.50 182 ASP A N 1
ATOM 1437 C CA . ASP A 1 182 ? 3.693 11.175 6.611 1.00 87.50 182 ASP A CA 1
ATOM 1438 C C . ASP A 1 182 ? 4.340 9.877 6.093 1.00 87.50 182 ASP A C 1
ATOM 1440 O O . ASP A 1 182 ? 4.612 9.761 4.896 1.00 87.50 182 ASP A O 1
ATOM 1444 N N . VAL A 1 183 ? 4.470 8.854 6.946 1.00 84.25 183 VAL A N 1
ATOM 1445 C CA . VAL A 1 183 ? 4.915 7.502 6.563 1.00 84.25 183 VAL A CA 1
ATOM 1446 C C . VAL A 1 183 ? 4.096 6.899 5.418 1.00 84.25 183 VAL A C 1
ATOM 1448 O O . VAL A 1 183 ? 4.641 6.165 4.589 1.00 84.25 183 VAL A O 1
ATOM 1451 N N . ASP A 1 184 ? 2.813 7.253 5.303 1.00 85.31 184 ASP A N 1
ATOM 1452 C CA . ASP A 1 184 ? 1.966 6.777 4.210 1.00 85.31 184 ASP A CA 1
ATOM 1453 C C . ASP A 1 184 ? 2.410 7.368 2.870 1.00 85.31 184 ASP A C 1
ATOM 1455 O O . ASP A 1 184 ? 2.419 6.665 1.860 1.00 85.31 184 ASP A O 1
ATOM 1459 N N . MET A 1 185 ? 2.820 8.642 2.857 1.00 86.62 185 MET A N 1
ATOM 1460 C CA . MET A 1 185 ? 3.356 9.288 1.660 1.00 86.62 185 MET A CA 1
ATOM 1461 C C . MET A 1 185 ? 4.727 8.707 1.310 1.00 86.62 185 MET A C 1
ATOM 1463 O O . MET A 1 185 ? 4.954 8.359 0.154 1.00 86.62 185 MET A O 1
ATOM 1467 N N . PHE A 1 186 ? 5.614 8.508 2.290 1.00 85.31 186 PHE A N 1
ATOM 1468 C CA . PHE A 1 186 ? 6.928 7.900 2.044 1.00 85.31 186 PHE A CA 1
ATOM 1469 C C . PHE A 1 186 ? 6.814 6.501 1.436 1.00 85.31 186 PHE A C 1
ATOM 1471 O O . PHE A 1 186 ? 7.462 6.209 0.429 1.00 85.31 186 PHE A O 1
ATOM 1478 N N . SER A 1 187 ? 5.927 5.662 1.983 1.00 83.25 187 SER A N 1
ATOM 1479 C CA . SER A 1 187 ? 5.608 4.354 1.405 1.00 83.25 187 SER A CA 1
ATOM 1480 C C . SER A 1 187 ? 5.135 4.497 -0.046 1.00 83.25 187 SER A C 1
ATOM 1482 O O . SER A 1 187 ? 5.647 3.823 -0.939 1.00 83.25 187 SER A O 1
ATOM 1484 N N . ARG A 1 188 ? 4.218 5.432 -0.316 1.00 84.69 188 ARG A N 1
ATOM 1485 C CA . ARG A 1 188 ? 3.663 5.670 -1.654 1.00 84.69 188 ARG A CA 1
ATOM 1486 C C . ARG A 1 188 ? 4.716 6.088 -2.681 1.00 84.69 188 ARG A C 1
ATOM 1488 O O . ARG A 1 188 ? 4.690 5.589 -3.808 1.00 84.69 188 ARG A O 1
ATOM 1495 N N . ILE A 1 189 ? 5.626 6.981 -2.290 1.00 87.50 189 ILE A N 1
ATOM 1496 C CA . ILE A 1 189 ? 6.733 7.464 -3.122 1.00 87.50 189 ILE A CA 1
ATOM 1497 C C . ILE A 1 189 ? 7.677 6.309 -3.456 1.00 87.50 189 ILE A C 1
ATOM 1499 O O . ILE A 1 189 ? 8.035 6.133 -4.620 1.00 87.50 189 ILE A O 1
ATOM 1503 N N . ALA A 1 190 ? 8.051 5.497 -2.465 1.00 85.62 190 ALA A N 1
ATOM 1504 C CA . ALA A 1 190 ? 8.969 4.380 -2.666 1.00 85.62 190 ALA A CA 1
ATOM 1505 C C . ALA A 1 190 ? 8.403 3.345 -3.659 1.00 85.62 190 ALA A C 1
ATOM 1507 O O . ALA A 1 190 ? 9.073 2.973 -4.625 1.00 85.62 190 ALA A O 1
ATOM 1508 N N . ILE A 1 191 ? 7.122 2.987 -3.516 1.00 85.50 191 ILE A N 1
ATOM 1509 C CA . ILE A 1 191 ? 6.441 2.067 -4.439 1.00 85.50 191 ILE A CA 1
ATOM 1510 C C . ILE A 1 191 ? 6.311 2.682 -5.842 1.00 85.50 191 ILE A C 1
ATOM 1512 O O . ILE A 1 191 ? 6.492 1.987 -6.840 1.00 85.50 191 ILE A O 1
ATOM 1516 N N . GLY A 1 192 ? 6.041 3.988 -5.939 1.00 87.06 192 GLY A N 1
ATOM 1517 C CA . GLY A 1 192 ? 5.990 4.705 -7.216 1.00 87.06 192 GLY A CA 1
ATOM 1518 C C . GLY A 1 192 ? 7.331 4.693 -7.955 1.00 87.06 192 GLY A C 1
ATOM 1519 O O . GLY A 1 192 ? 7.372 4.393 -9.149 1.00 87.06 192 GLY A O 1
ATOM 1520 N N . LYS A 1 193 ? 8.439 4.926 -7.238 1.00 87.56 193 LYS A N 1
ATOM 1521 C CA . LYS A 1 193 ? 9.804 4.813 -7.778 1.00 87.56 193 LYS A CA 1
ATOM 1522 C C . LYS A 1 193 ? 10.086 3.388 -8.278 1.00 87.56 193 LYS A C 1
ATOM 1524 O O . LYS A 1 193 ? 10.620 3.222 -9.376 1.00 87.56 193 LYS A O 1
ATOM 1529 N N . LEU A 1 194 ? 9.673 2.360 -7.530 1.00 86.19 194 LEU A N 1
ATOM 1530 C CA . LEU A 1 194 ? 9.798 0.959 -7.950 1.00 86.19 194 LEU A CA 1
ATOM 1531 C C . LEU A 1 194 ? 8.984 0.666 -9.222 1.00 86.19 194 LEU A C 1
ATOM 1533 O O . LEU A 1 194 ? 9.513 0.082 -10.169 1.00 86.19 194 LEU A O 1
ATOM 1537 N N . ALA A 1 195 ? 7.727 1.114 -9.279 1.00 86.75 195 ALA A N 1
ATOM 1538 C CA . ALA A 1 195 ? 6.862 0.952 -10.446 1.00 86.75 195 ALA A CA 1
ATOM 1539 C C . ALA A 1 195 ? 7.417 1.682 -11.682 1.00 86.75 195 ALA A C 1
ATOM 1541 O O . ALA A 1 195 ? 7.381 1.140 -12.784 1.00 86.75 195 ALA A O 1
ATOM 1542 N N . GLN A 1 196 ? 7.993 2.876 -11.515 1.00 87.69 196 GLN A N 1
ATOM 1543 C CA . GLN A 1 196 ? 8.674 3.592 -12.598 1.00 87.69 196 GLN A CA 1
ATOM 1544 C C . GLN A 1 196 ? 9.913 2.822 -13.089 1.00 87.69 196 GLN A C 1
ATOM 1546 O O . GLN A 1 196 ? 10.152 2.715 -14.294 1.00 87.69 196 GLN A O 1
ATOM 1551 N N . ASN A 1 197 ? 10.692 2.244 -12.169 1.00 87.94 197 ASN A N 1
ATOM 1552 C CA . ASN A 1 197 ? 11.890 1.476 -12.505 1.00 87.94 197 ASN A CA 1
ATOM 1553 C C . ASN A 1 197 ? 11.572 0.150 -13.226 1.00 87.94 197 ASN A C 1
ATOM 1555 O O . ASN A 1 197 ? 12.317 -0.268 -14.118 1.00 87.94 197 ASN A O 1
ATOM 1559 N N . LEU A 1 198 ? 10.439 -0.488 -12.906 1.00 88.62 198 LEU A N 1
ATOM 1560 C CA . LEU A 1 198 ? 9.952 -1.693 -13.590 1.00 88.62 198 LEU A CA 1
ATOM 1561 C C . LEU A 1 198 ? 9.906 -1.501 -15.110 1.00 88.62 198 LEU A C 1
ATOM 1563 O O . LEU A 1 198 ? 10.426 -2.329 -15.861 1.00 88.62 198 LEU A O 1
ATOM 1567 N N . TRP A 1 199 ? 9.336 -0.385 -15.567 1.00 88.62 199 TRP A N 1
ATOM 1568 C CA . TRP A 1 199 ? 9.159 -0.101 -16.992 1.00 88.62 199 TRP A CA 1
ATOM 1569 C C . TRP A 1 199 ? 10.470 0.181 -17.725 1.00 88.62 199 TRP A C 1
ATOM 1571 O O . TRP A 1 199 ? 10.564 -0.027 -18.930 1.00 88.62 199 TRP A O 1
ATOM 1581 N N . ARG A 1 200 ? 11.518 0.576 -17.001 1.00 89.19 200 ARG A N 1
ATOM 1582 C CA . ARG A 1 200 ? 12.868 0.782 -17.550 1.00 89.19 200 ARG A CA 1
ATOM 1583 C C . ARG A 1 200 ? 13.689 -0.512 -17.578 1.00 89.19 200 ARG A C 1
ATOM 1585 O O . ARG A 1 200 ? 14.720 -0.585 -18.247 1.00 89.19 200 ARG A O 1
ATOM 1592 N N . THR A 1 201 ? 13.224 -1.556 -16.894 1.00 89.19 201 THR A N 1
ATOM 1593 C CA . THR A 1 201 ? 13.965 -2.804 -16.701 1.00 89.19 201 THR A CA 1
ATOM 1594 C C . THR A 1 201 ? 13.686 -3.815 -17.818 1.00 89.19 201 THR A C 1
ATOM 1596 O O . THR A 1 201 ? 12.547 -4.039 -18.233 1.00 89.19 201 THR A O 1
ATOM 1599 N N . LYS A 1 202 ? 14.735 -4.474 -18.331 1.00 89.56 202 LYS A N 1
ATOM 1600 C CA . LYS A 1 202 ? 14.594 -5.548 -19.333 1.00 89.56 202 LYS A CA 1
ATOM 1601 C C . LYS A 1 202 ? 13.904 -6.790 -18.729 1.00 89.56 202 LYS A C 1
ATOM 1603 O O . LYS A 1 202 ? 14.153 -7.116 -17.571 1.00 89.56 202 LYS A O 1
ATOM 1608 N N . PRO A 1 203 ? 13.133 -7.561 -19.522 1.00 88.94 203 PRO A N 1
ATOM 1609 C CA . PRO A 1 203 ? 12.905 -7.384 -20.958 1.00 88.94 203 PRO A CA 1
ATOM 1610 C C . PRO A 1 203 ? 11.906 -6.281 -21.331 1.00 88.94 203 PRO A C 1
ATOM 1612 O O . PRO A 1 203 ? 11.972 -5.812 -22.460 1.00 88.94 203 PRO A O 1
ATOM 1615 N N . VAL A 1 204 ? 11.028 -5.852 -20.423 1.00 84.31 204 VAL A N 1
ATOM 1616 C CA . VAL A 1 204 ? 9.945 -4.895 -20.724 1.00 84.31 204 VAL A CA 1
ATOM 1617 C C . VAL A 1 204 ? 10.454 -3.556 -21.252 1.00 84.31 204 VAL A C 1
ATOM 1619 O O . VAL A 1 204 ? 9.935 -3.078 -22.253 1.00 84.31 204 VAL A O 1
ATOM 1622 N N . GLY A 1 205 ? 11.522 -3.006 -20.673 1.00 86.62 205 GLY A N 1
ATOM 1623 C CA . GLY A 1 205 ? 12.091 -1.725 -21.102 1.00 86.62 205 GLY A CA 1
ATOM 1624 C C . GLY A 1 205 ? 12.571 -1.686 -22.555 1.00 86.62 205 GLY A C 1
ATOM 1625 O O . GLY A 1 205 ? 12.697 -0.608 -23.117 1.00 86.62 205 GLY A O 1
ATOM 1626 N N . ALA A 1 206 ? 12.786 -2.838 -23.205 1.00 88.88 206 ALA A N 1
ATOM 1627 C CA . ALA A 1 206 ? 13.080 -2.882 -24.641 1.00 88.88 206 ALA A CA 1
ATOM 1628 C C . ALA A 1 206 ? 11.846 -2.628 -25.533 1.00 88.88 206 ALA A C 1
ATOM 1630 O O . ALA A 1 206 ? 12.008 -2.422 -26.733 1.00 88.88 206 ALA A O 1
ATOM 1631 N N . TYR A 1 207 ? 10.636 -2.659 -24.966 1.00 84.75 207 TYR A N 1
ATOM 1632 C CA . TYR A 1 207 ? 9.363 -2.451 -25.663 1.00 84.75 207 TYR A CA 1
ATOM 1633 C C . TYR A 1 207 ? 8.700 -1.115 -25.300 1.00 84.75 207 TYR A C 1
ATOM 1635 O O . TYR A 1 207 ? 7.721 -0.732 -25.939 1.00 84.75 207 TYR A O 1
ATOM 1643 N N . ILE A 1 208 ? 9.217 -0.399 -24.297 1.00 85.75 208 ILE A N 1
ATOM 1644 C CA . ILE A 1 208 ? 8.708 0.919 -23.914 1.00 85.75 208 ILE A CA 1
ATOM 1645 C C . ILE A 1 208 ? 9.246 1.962 -24.892 1.00 85.75 208 ILE A C 1
ATOM 1647 O O . ILE A 1 208 ? 10.446 2.221 -24.946 1.00 85.75 208 ILE A O 1
ATOM 1651 N N . VAL A 1 209 ? 8.343 2.552 -25.674 1.00 87.44 209 VAL A N 1
ATOM 1652 C CA . VAL A 1 209 ? 8.675 3.555 -26.702 1.00 87.44 209 VAL A CA 1
ATOM 1653 C C . VAL A 1 209 ? 8.412 4.992 -26.253 1.00 87.44 209 VAL A C 1
ATOM 1655 O O . VAL A 1 209 ? 8.983 5.920 -26.819 1.00 87.44 209 VAL A O 1
ATOM 1658 N N . ALA A 1 210 ? 7.555 5.183 -25.250 1.00 87.00 210 ALA A N 1
ATOM 1659 C CA . ALA A 1 210 ? 7.219 6.481 -24.676 1.00 87.00 210 ALA A CA 1
ATOM 1660 C C . ALA A 1 210 ? 6.667 6.307 -23.255 1.00 87.00 210 ALA A C 1
ATOM 1662 O O . ALA A 1 210 ? 6.048 5.284 -22.958 1.00 87.00 210 ALA A O 1
ATOM 1663 N N . ASN A 1 211 ? 6.854 7.324 -22.411 1.00 86.19 211 ASN A N 1
ATOM 1664 C CA . ASN A 1 211 ? 6.106 7.471 -21.167 1.00 86.19 211 ASN A CA 1
ATOM 1665 C C . ASN A 1 211 ? 4.938 8.444 -21.392 1.00 86.19 211 ASN A C 1
ATOM 1667 O O . ASN A 1 211 ? 5.117 9.486 -22.021 1.00 86.19 211 ASN A O 1
ATOM 1671 N N . LEU A 1 212 ? 3.752 8.077 -20.912 1.00 84.75 212 LEU A N 1
ATOM 1672 C CA . LEU A 1 212 ? 2.513 8.842 -21.068 1.00 84.75 212 LEU A CA 1
ATOM 1673 C C . LEU A 1 212 ? 2.058 9.513 -19.766 1.00 84.75 212 LEU A C 1
ATOM 1675 O O . LEU A 1 212 ? 1.112 10.296 -19.791 1.00 84.75 212 LEU A O 1
ATOM 1679 N N . THR A 1 213 ? 2.720 9.224 -18.644 1.00 80.44 213 THR A N 1
ATOM 1680 C CA . THR A 1 213 ? 2.405 9.791 -17.329 1.00 80.44 213 THR A CA 1
ATOM 1681 C C . THR A 1 213 ? 3.458 10.812 -16.905 1.00 80.44 213 THR A C 1
ATOM 1683 O O . THR A 1 213 ? 4.496 10.974 -17.550 1.00 80.44 213 THR A O 1
ATOM 1686 N N . ALA A 1 214 ? 3.218 11.486 -15.777 1.00 81.19 214 ALA A N 1
ATOM 1687 C CA . ALA A 1 214 ? 4.245 12.296 -15.132 1.00 81.19 214 ALA A CA 1
ATOM 1688 C C . ALA A 1 214 ? 5.506 11.458 -14.838 1.00 81.19 214 ALA A C 1
ATOM 1690 O O . ALA A 1 214 ? 5.411 10.283 -14.466 1.00 81.19 214 ALA A O 1
ATOM 1691 N N . GLU A 1 215 ? 6.680 12.085 -14.946 1.00 86.56 215 GLU A N 1
ATOM 1692 C CA . GLU A 1 215 ? 7.961 11.535 -14.488 1.00 86.56 215 GLU A CA 1
ATOM 1693 C C . GLU A 1 215 ? 8.529 12.377 -13.344 1.00 86.56 215 GLU A C 1
ATOM 1695 O O . GLU A 1 215 ? 9.433 13.179 -13.571 1.00 86.56 215 GLU A O 1
ATOM 1700 N N . PRO A 1 216 ? 8.016 12.219 -12.112 1.00 90.38 216 PRO A N 1
ATOM 1701 C CA . PRO A 1 216 ? 8.598 12.902 -10.972 1.00 90.38 216 PRO A CA 1
ATOM 1702 C C . PRO A 1 216 ? 10.052 12.471 -10.760 1.00 90.38 216 PRO A C 1
ATOM 1704 O O . PRO A 1 216 ? 10.386 11.284 -10.817 1.00 90.38 216 PRO A O 1
ATOM 1707 N N . THR A 1 217 ? 10.909 13.446 -10.491 1.00 89.56 217 THR A N 1
ATOM 1708 C CA . THR A 1 217 ? 12.351 13.284 -10.272 1.00 89.56 217 THR A CA 1
ATOM 1709 C C . THR A 1 217 ? 12.769 13.645 -8.848 1.00 89.56 217 THR A C 1
ATOM 1711 O O . THR A 1 217 ? 13.821 13.199 -8.391 1.00 89.56 217 THR A O 1
ATOM 1714 N N . SER A 1 218 ? 11.929 14.389 -8.120 1.00 90.94 218 SER A N 1
ATOM 1715 C CA . SER A 1 218 ? 12.118 14.743 -6.710 1.00 90.94 218 SER A CA 1
ATOM 1716 C C . SER A 1 218 ? 10.993 14.195 -5.824 1.00 90.94 218 SER A C 1
ATOM 1718 O O . SER A 1 218 ? 9.914 13.851 -6.305 1.00 90.94 218 SER A O 1
ATOM 1720 N N . GLU A 1 219 ? 11.225 14.104 -4.511 1.00 87.31 219 GLU A N 1
ATOM 1721 C CA . GLU A 1 219 ? 10.189 13.656 -3.564 1.00 87.31 219 GLU A CA 1
ATOM 1722 C C . GLU A 1 219 ? 8.998 14.612 -3.503 1.00 87.31 219 GLU A C 1
ATOM 1724 O O . GLU A 1 219 ? 7.864 14.164 -3.356 1.00 87.31 219 GLU A O 1
ATOM 1729 N N . GLU A 1 220 ? 9.241 15.911 -3.685 1.00 91.00 220 GLU A N 1
ATOM 1730 C CA . GLU A 1 220 ? 8.187 16.920 -3.761 1.00 91.00 220 GLU A CA 1
ATOM 1731 C C . GLU A 1 220 ? 7.315 16.720 -5.007 1.00 91.00 220 GLU A C 1
ATOM 1733 O O . GLU A 1 220 ? 6.090 16.685 -4.900 1.00 91.00 220 GLU A O 1
ATOM 1738 N N . GLU A 1 221 ? 7.927 16.503 -6.176 1.00 92.75 221 GLU A N 1
ATOM 1739 C CA . GLU A 1 221 ? 7.193 16.193 -7.409 1.00 92.75 221 GLU A CA 1
ATOM 1740 C C . GLU A 1 221 ? 6.407 14.883 -7.270 1.00 92.75 221 GLU A C 1
ATOM 1742 O O . GLU A 1 221 ? 5.270 14.784 -7.739 1.00 92.75 221 GLU A O 1
ATOM 1747 N N . TRP A 1 222 ? 6.983 13.876 -6.603 1.00 89.94 222 TRP A N 1
ATOM 1748 C CA . TRP A 1 222 ? 6.285 12.623 -6.323 1.00 89.94 222 TRP A CA 1
ATOM 1749 C C . TRP A 1 222 ? 5.079 12.855 -5.413 1.00 89.94 222 TRP A C 1
ATOM 1751 O O . TRP A 1 222 ? 3.988 12.389 -5.737 1.00 89.94 222 TRP A O 1
ATOM 1761 N N . ALA A 1 223 ? 5.244 13.593 -4.314 1.00 88.06 223 ALA A N 1
ATOM 1762 C CA . ALA A 1 223 ? 4.163 13.897 -3.383 1.00 88.06 223 ALA A CA 1
ATOM 1763 C C . ALA A 1 223 ? 3.031 14.687 -4.057 1.00 88.06 223 ALA A C 1
ATOM 1765 O O . ALA A 1 223 ? 1.858 14.362 -3.865 1.00 88.06 223 ALA A O 1
ATOM 1766 N N . GLN A 1 224 ? 3.367 15.673 -4.894 1.00 87.62 224 GLN A N 1
ATOM 1767 C CA . GLN A 1 224 ? 2.397 16.447 -5.673 1.00 87.62 224 GLN A CA 1
ATOM 1768 C C . GLN A 1 224 ? 1.656 15.575 -6.693 1.00 87.62 224 GLN A C 1
ATOM 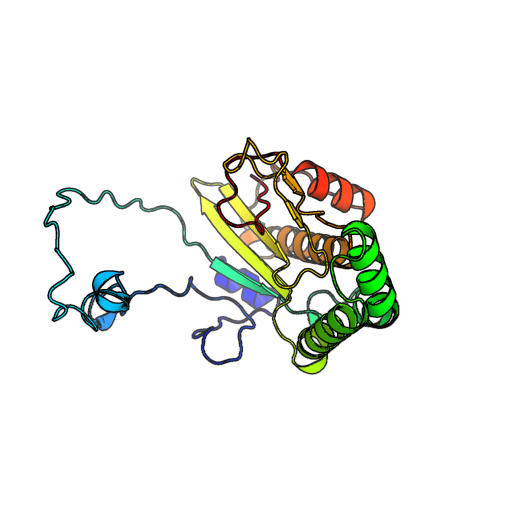1770 O O . GLN A 1 224 ? 0.429 15.634 -6.771 1.00 87.62 224 GLN A O 1
ATOM 1775 N N . SER A 1 225 ? 2.382 14.736 -7.441 1.00 85.88 225 SER A N 1
ATOM 1776 C CA . SER A 1 225 ? 1.802 13.798 -8.410 1.00 85.88 225 SER A CA 1
ATOM 1777 C C . SER A 1 225 ? 0.833 12.828 -7.729 1.00 85.88 225 SER A C 1
ATOM 1779 O O . SER A 1 225 ? -0.316 12.690 -8.144 1.00 85.88 225 SER A O 1
ATOM 1781 N N . ILE A 1 226 ? 1.257 12.227 -6.613 1.00 85.19 226 ILE A N 1
ATOM 1782 C CA . ILE A 1 226 ? 0.434 11.321 -5.812 1.00 85.19 226 ILE A CA 1
ATOM 1783 C C . ILE A 1 226 ? -0.814 12.049 -5.311 1.00 85.19 226 ILE A C 1
ATOM 1785 O O . ILE A 1 226 ? -1.919 11.584 -5.576 1.00 85.19 226 ILE A O 1
ATOM 1789 N N . ALA A 1 227 ? -0.674 13.201 -4.652 1.00 81.12 227 ALA A N 1
ATOM 1790 C CA . ALA A 1 227 ? -1.810 13.953 -4.119 1.00 81.12 227 ALA A CA 1
ATOM 1791 C C . ALA A 1 227 ? -2.805 14.373 -5.217 1.00 81.12 227 ALA A C 1
ATOM 1793 O O . ALA A 1 227 ? -4.015 14.291 -5.009 1.00 81.12 227 ALA A O 1
ATOM 1794 N N . GLY A 1 228 ? -2.313 14.746 -6.403 1.00 74.38 228 GLY A N 1
ATOM 1795 C CA . GLY A 1 228 ? -3.139 15.120 -7.554 1.00 74.38 228 GLY A CA 1
ATOM 1796 C C . GLY A 1 228 ? -3.980 13.979 -8.137 1.00 74.38 228 GLY A C 1
ATOM 1797 O O . GLY A 1 228 ? -4.932 14.240 -8.868 1.00 74.38 228 GLY A O 1
ATOM 1798 N N . THR A 1 229 ? -3.668 12.723 -7.800 1.00 69.88 229 THR A N 1
ATOM 1799 C CA . THR A 1 229 ? -4.390 11.536 -8.303 1.00 69.88 229 THR A CA 1
ATOM 1800 C C . THR A 1 229 ? -5.463 11.014 -7.350 1.00 69.88 229 THR A C 1
ATOM 1802 O O . THR A 1 229 ? -6.294 10.190 -7.735 1.00 69.88 229 THR A O 1
ATOM 1805 N N . TYR A 1 230 ? -5.517 11.536 -6.121 1.00 60.59 230 TYR A N 1
ATOM 1806 C CA . TYR A 1 230 ? -6.602 11.261 -5.182 1.00 60.59 230 TYR A CA 1
ATOM 1807 C C . TYR A 1 230 ? -7.806 12.143 -5.534 1.00 60.59 230 TYR A C 1
ATOM 1809 O O . TYR A 1 230 ? -8.025 13.207 -4.961 1.00 60.59 230 TYR A O 1
ATOM 1817 N N . MET A 1 231 ? -8.591 11.701 -6.517 1.00 46.66 231 MET A N 1
ATOM 1818 C CA . MET A 1 231 ? -9.839 12.368 -6.889 1.00 46.66 231 MET A CA 1
ATOM 1819 C C . MET A 1 231 ? -10.883 12.282 -5.766 1.00 46.66 231 MET A C 1
ATOM 1821 O O . MET A 1 231 ? -11.078 11.243 -5.129 1.00 46.66 231 MET A O 1
ATOM 1825 N N . SER A 1 232 ? -11.626 13.370 -5.583 1.00 38.56 232 SER A N 1
ATOM 1826 C CA . SER A 1 232 ? -12.898 13.401 -4.865 1.00 38.56 232 SER A CA 1
ATOM 1827 C C . SER A 1 232 ? -13.945 12.515 -5.578 1.00 38.56 232 SER A C 1
ATOM 1829 O O . SER A 1 232 ? -14.275 12.776 -6.723 1.00 38.56 232 SER A O 1
ATOM 1831 N N . TYR A 1 233 ? -14.404 11.447 -4.900 1.00 35.84 233 TYR A N 1
ATOM 1832 C CA . TYR A 1 233 ? -15.662 10.644 -4.997 1.00 35.84 233 TYR A CA 1
ATOM 1833 C C . TYR A 1 233 ? -16.589 10.742 -6.260 1.00 35.84 233 TYR A C 1
ATOM 1835 O O . TYR A 1 233 ? -16.804 11.852 -6.735 1.00 35.84 233 TYR A O 1
ATOM 1843 N N . PRO A 1 234 ? -17.282 9.668 -6.761 1.00 42.84 234 PRO A N 1
ATOM 1844 C CA . PRO A 1 234 ? -17.728 8.439 -6.085 1.00 42.84 234 PRO A CA 1
ATOM 1845 C C . PRO A 1 234 ? -17.471 7.150 -6.912 1.00 42.84 234 PRO A C 1
ATOM 1847 O O . PRO A 1 234 ? -18.399 6.558 -7.458 1.00 42.84 234 PRO A O 1
ATOM 1850 N N . GLN A 1 235 ? -16.225 6.693 -7.048 1.00 39.19 235 GLN A N 1
ATOM 1851 C CA . GLN A 1 235 ? -15.924 5.396 -7.695 1.00 39.19 235 GLN A CA 1
ATOM 1852 C C . GLN A 1 235 ? -14.844 4.595 -6.964 1.00 39.19 235 GLN A C 1
ATOM 1854 O O . GLN A 1 235 ? -14.134 3.799 -7.569 1.00 39.19 235 GLN A O 1
ATOM 1859 N N . ASN A 1 236 ? -14.719 4.784 -5.650 1.00 46.12 236 ASN A N 1
ATOM 1860 C CA . ASN A 1 236 ? -13.777 4.011 -4.853 1.00 46.12 236 ASN A CA 1
ATOM 1861 C C . ASN A 1 236 ? -14.529 2.990 -3.981 1.00 46.12 236 ASN A C 1
ATOM 1863 O O . ASN A 1 236 ? -14.964 3.345 -2.885 1.00 46.12 236 ASN A O 1
ATOM 1867 N N . PRO A 1 237 ? -14.762 1.748 -4.453 1.00 40.38 237 PRO A N 1
ATOM 1868 C CA . PRO A 1 237 ? -15.576 0.768 -3.730 1.00 40.38 237 PRO A CA 1
ATOM 1869 C C . PRO A 1 237 ? -14.895 0.194 -2.476 1.00 40.38 237 PRO A C 1
ATOM 1871 O O . PRO A 1 237 ? -15.523 -0.552 -1.730 1.00 40.38 237 PRO A O 1
ATOM 1874 N N . HIS A 1 238 ? -13.644 0.567 -2.197 1.00 46.75 238 HIS A N 1
ATOM 1875 C CA . HIS A 1 238 ? -13.007 0.332 -0.906 1.00 46.75 238 HIS A CA 1
ATOM 1876 C C . HIS A 1 238 ? -12.299 1.624 -0.493 1.00 46.75 238 HIS A C 1
ATOM 1878 O O . HIS A 1 238 ? -11.667 2.247 -1.332 1.00 46.75 238 HIS A O 1
ATOM 1884 N N . GLY A 1 239 ? -12.336 2.040 0.771 1.00 40.38 239 GLY A N 1
ATOM 1885 C CA . GLY A 1 239 ? -11.628 3.243 1.248 1.00 40.38 239 GLY A CA 1
ATOM 1886 C C . GLY A 1 239 ? -10.086 3.159 1.232 1.00 40.38 239 GLY A C 1
ATOM 1887 O O . GLY A 1 239 ? -9.466 3.616 2.184 1.00 40.38 239 GLY A O 1
ATOM 1888 N N . ILE A 1 240 ? -9.478 2.534 0.213 1.00 37.09 240 ILE A N 1
ATOM 1889 C CA . ILE A 1 240 ? -8.052 2.169 0.116 1.00 37.09 240 ILE A C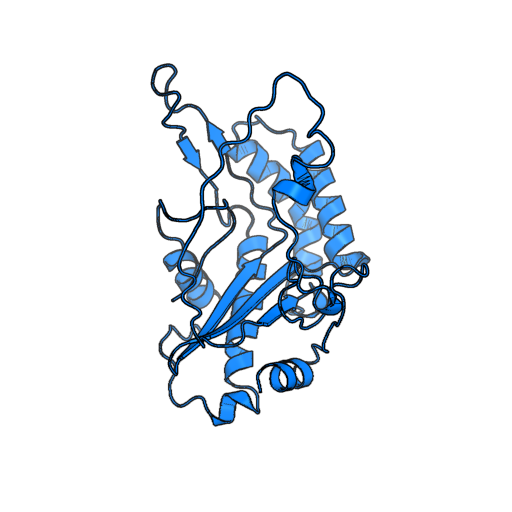A 1
ATOM 1890 C C . ILE A 1 240 ? -7.430 2.282 -1.297 1.00 37.09 240 ILE A C 1
ATOM 1892 O O . ILE A 1 240 ? -6.225 2.086 -1.412 1.00 37.09 240 ILE A O 1
ATOM 1896 N N . TRP A 1 241 ? -8.149 2.649 -2.369 1.00 34.19 241 TRP A N 1
ATOM 1897 C CA . TRP A 1 241 ? -7.534 2.702 -3.716 1.00 34.19 241 TRP A CA 1
ATOM 1898 C C . TRP A 1 241 ? -7.296 4.132 -4.210 1.00 34.19 241 TRP A C 1
ATOM 1900 O O . TRP A 1 241 ? -8.215 4.943 -4.223 1.00 34.19 241 TRP A O 1
ATOM 1910 N N . ALA A 1 242 ? -6.088 4.433 -4.686 1.00 32.16 242 ALA A N 1
ATOM 1911 C CA . ALA A 1 242 ? -5.884 5.495 -5.669 1.00 32.16 242 ALA A CA 1
ATOM 1912 C C . ALA A 1 242 ? -5.190 4.886 -6.883 1.00 32.16 242 ALA A C 1
ATOM 1914 O O . ALA A 1 242 ? -4.182 4.189 -6.734 1.00 32.16 242 ALA A O 1
ATOM 1915 N N . ALA A 1 243 ? -5.780 5.124 -8.053 1.00 29.06 243 ALA A N 1
ATOM 1916 C CA . ALA A 1 243 ? -5.280 4.691 -9.342 1.00 29.06 243 ALA A CA 1
ATOM 1917 C C . ALA A 1 243 ? -4.753 5.897 -10.121 1.00 29.06 243 ALA A C 1
ATOM 1919 O O . ALA A 1 243 ? -5.406 6.939 -10.159 1.00 29.06 243 ALA A O 1
ATOM 1920 N N . LEU A 1 244 ? -3.594 5.727 -10.753 1.00 27.59 244 LEU A N 1
ATOM 1921 C CA . LEU A 1 244 ? -3.185 6.534 -11.895 1.00 27.59 244 LEU A CA 1
ATOM 1922 C C . LEU A 1 244 ? -3.661 5.784 -13.147 1.00 27.59 244 LEU A C 1
ATOM 1924 O O . LEU A 1 244 ? -3.465 4.570 -13.223 1.00 27.59 244 LEU A O 1
ATOM 1928 N N . ILE A 1 245 ? -4.308 6.491 -14.074 1.00 30.47 245 ILE A N 1
ATOM 1929 C CA . ILE A 1 245 ? -4.494 6.052 -15.467 1.00 30.47 245 ILE A CA 1
ATOM 1930 C C . ILE A 1 245 ? -3.355 6.665 -16.278 1.00 30.47 245 ILE A C 1
ATOM 1932 O O . ILE A 1 245 ? -3.053 7.853 -16.013 1.00 30.47 245 ILE A O 1
#